Protein AF-A0A1F3XXL6-F1 (afdb_monomer_lite)

Sequence (263 aa):
MFLDNKYTYWYWKIIKAVQKQSRRNKEGFHCHHILPKSLGGTNKLANRILLTPREHYICHLLLTRMTTGIARSKMVYAFFRFSPRTNPQTSRSYARLQEFYSKAVSGTGNVFFGKKHTTYTRNLISRNHGMRGKNCFEVWKETYGIVEAEQRRDKMLQKRSVSMKGAK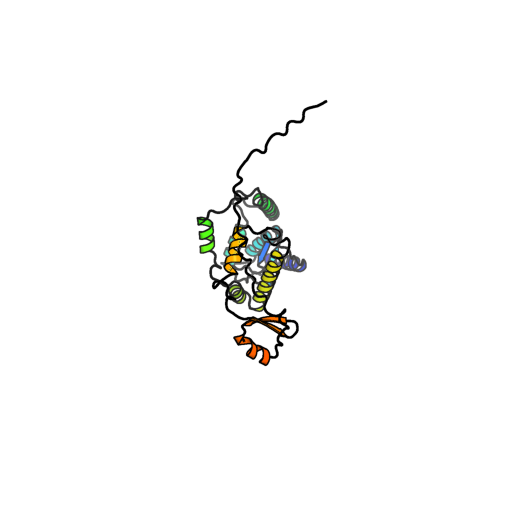NPMFGVPRTETQKLNQAIKMTGARNPRYGKSFYWIHRNGHTKSIEQQLLSKFLQDGWARGRGGSGGRKIRFPANERHRLRLKTDKPGPSRCNEAS

Foldseek 3Di:
DWAPDPLVVVLVVLVVVQVVVPDDDLVQWDWDFSQDVVNVGAPDPVRITTHHQLNRLSNLVSQLVGDDDPSNVVSVVVNCVLQDVDGPPHSVSSNVVVVVVVVCCDAPNNPCHPPDDDPVVVVVCQVPPPCNVHDPLVVCCVRPNNVVSVVVVVVVVVVVVVCCDAPSNPCHPPDDDPVRVVVVVVCCDDPNPPCPPWDWFWKDDPHDIDIDTPVCVVVVVVVVIHTDDPPDDDPPPPDPPPPPPPPPPPPDDDDDDDDDDDD

Radius of gyration: 35.34 Å; chains: 1; bounding box: 64×84×110 Å

Secondary structure (DSSP, 8-state):
---SSHHHHHHHHHHHHHHHTT----TT-EEEESS-GGGT---SGGGEEEE-HHHHHHHHHHHHHS--HHHHHHHHHHHHTT--SS---SHHHHHHHHHHHHHHTSGGGSTTTTPPPPHHHHHHHHHT-TTTT--HHHHHHHHH-HHHHHHHHHHHHHHHHHHTSGGGSTTTT-PPPHHHHHHHHHHHSGGGSTTTT--EEEEEETTEEEEEEGGGHHHHHHTTPEEP--SSS-----PPP------------PPPP------

pLDDT: mean 82.46, std 18.46, range [33.12, 98.25]

Structure (mmCIF, N/CA/C/O backbone):
data_AF-A0A1F3XXL6-F1
#
_entry.id   AF-A0A1F3XXL6-F1
#
loop_
_atom_site.group_PDB
_atom_site.id
_atom_site.type_symbol
_atom_site.label_atom_id
_atom_site.label_alt_id
_atom_site.label_comp_id
_atom_site.label_asym_id
_atom_site.label_entity_id
_atom_site.label_seq_id
_atom_site.pdbx_PDB_ins_code
_atom_site.Cartn_x
_atom_site.Cartn_y
_atom_site.Cartn_z
_atom_site.occupancy
_atom_site.B_iso_or_equiv
_atom_site.auth_seq_id
_atom_site.auth_comp_id
_atom_site.auth_asym_id
_atom_site.auth_atom_id
_atom_site.pdbx_PDB_model_num
ATOM 1 N N . MET A 1 1 ? -11.965 -11.889 21.424 1.00 80.94 1 MET A N 1
ATOM 2 C CA . MET A 1 1 ? -10.934 -10.905 20.996 1.00 80.94 1 MET A CA 1
ATOM 3 C C . MET A 1 1 ? -11.461 -9.476 21.068 1.00 80.94 1 MET A C 1
ATOM 5 O O . MET A 1 1 ? -10.805 -8.639 21.674 1.00 80.94 1 MET A O 1
ATOM 9 N N . PHE A 1 2 ? -12.624 -9.194 20.472 1.00 94.94 2 PHE A N 1
ATOM 10 C CA . PHE A 1 2 ? -13.380 -7.974 20.759 1.00 94.94 2 PHE A CA 1
ATOM 11 C C . PHE A 1 2 ? -14.385 -8.233 21.882 1.00 94.94 2 PHE A C 1
ATOM 13 O O . PHE A 1 2 ? -14.882 -9.352 21.997 1.00 94.94 2 PHE A O 1
ATOM 20 N N . LEU A 1 3 ? -14.630 -7.224 22.712 1.00 95.25 3 LEU A N 1
ATOM 21 C CA . LEU A 1 3 ? -15.654 -7.255 23.755 1.00 95.25 3 LEU A CA 1
ATOM 22 C C . LEU A 1 3 ? -17.046 -7.172 23.127 1.00 95.25 3 LEU A C 1
ATOM 24 O O . LEU A 1 3 ? -17.211 -6.479 22.124 1.00 95.25 3 LEU A O 1
ATOM 28 N N . ASP A 1 4 ? -18.052 -7.796 23.730 1.00 96.62 4 ASP A N 1
ATOM 29 C CA . ASP A 1 4 ? -19.438 -7.560 23.326 1.00 96.62 4 ASP A CA 1
ATOM 30 C C . ASP A 1 4 ? -19.967 -6.291 24.006 1.00 96.62 4 ASP A C 1
ATOM 32 O O . ASP A 1 4 ? -20.260 -6.270 25.199 1.00 96.62 4 ASP A O 1
ATOM 36 N N . ASN A 1 5 ? -19.952 -5.174 23.278 1.00 96.94 5 ASN A N 1
ATOM 37 C CA . ASN A 1 5 ? -20.389 -3.880 23.788 1.00 96.94 5 ASN A CA 1
ATOM 38 C C . ASN A 1 5 ? -20.840 -2.946 22.654 1.00 96.94 5 ASN A C 1
ATOM 40 O O . ASN A 1 5 ? -20.658 -3.221 21.463 1.00 96.94 5 ASN A O 1
ATOM 44 N N . LYS A 1 6 ? -21.377 -1.775 23.027 1.00 97.81 6 LYS A N 1
ATOM 45 C CA . LYS A 1 6 ? -21.865 -0.767 22.068 1.00 97.81 6 LYS A CA 1
ATOM 46 C C . LYS A 1 6 ? -20.828 -0.340 21.020 1.00 97.81 6 LYS A C 1
ATOM 48 O O . LYS A 1 6 ? -21.200 -0.029 19.891 1.00 97.81 6 LYS A O 1
ATOM 53 N N . TYR A 1 7 ? -19.535 -0.343 21.355 1.00 98.00 7 TYR A N 1
ATOM 54 C CA . TYR A 1 7 ? -18.472 0.058 20.431 1.00 98.00 7 TYR A CA 1
ATOM 55 C C . TYR A 1 7 ? -18.241 -0.995 19.346 1.00 98.00 7 TYR A C 1
ATOM 57 O O . TYR A 1 7 ? -18.087 -0.633 18.178 1.00 98.00 7 TYR A O 1
ATOM 65 N N . THR A 1 8 ? -18.294 -2.278 19.709 1.00 97.69 8 THR A N 1
ATOM 66 C CA . THR A 1 8 ? -18.245 -3.399 18.756 1.00 97.69 8 THR A CA 1
ATOM 67 C C . THR A 1 8 ? -19.426 -3.365 17.805 1.00 97.69 8 THR A C 1
ATOM 69 O O . THR A 1 8 ? -19.248 -3.496 16.592 1.00 97.69 8 THR A O 1
ATOM 72 N N . TYR A 1 9 ? -20.623 -3.101 18.328 1.00 97.69 9 TYR A N 1
ATOM 73 C CA . TYR A 1 9 ? -21.814 -2.937 17.500 1.00 97.69 9 TYR A CA 1
ATOM 74 C C . TYR A 1 9 ? -21.662 -1.789 16.486 1.00 97.69 9 TYR A C 1
ATOM 76 O O . TYR A 1 9 ? -21.869 -1.985 15.284 1.00 97.69 9 TYR A O 1
ATOM 84 N N . TRP A 1 10 ? -21.240 -0.601 16.933 1.00 98.25 10 TRP A N 1
ATOM 85 C CA . TRP A 1 10 ? -21.024 0.545 16.041 1.00 98.25 10 TRP A CA 1
ATOM 86 C C . TRP A 1 10 ? -19.935 0.290 15.002 1.00 98.25 10 TRP A C 1
ATOM 88 O O . TRP A 1 10 ? -20.109 0.658 13.839 1.00 98.25 10 TRP A O 1
ATOM 98 N N . TYR A 1 11 ? -18.847 -0.374 15.396 1.00 98.06 11 TYR A N 1
ATOM 99 C CA . TYR A 1 11 ? -17.777 -0.762 14.484 1.00 98.06 11 TYR A CA 1
ATOM 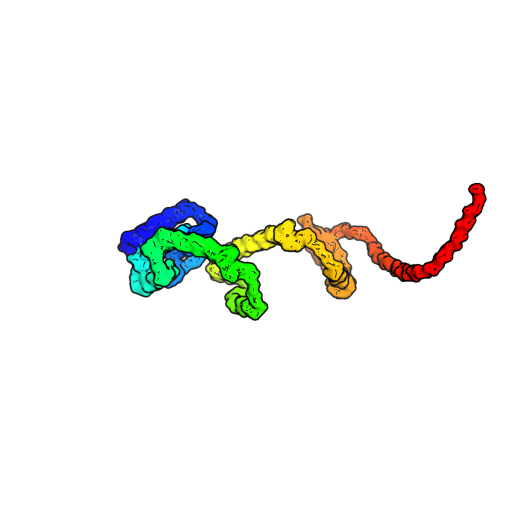100 C C . TYR A 1 11 ? -18.332 -1.616 13.345 1.00 98.06 11 TYR A C 1
ATOM 102 O O . TYR A 1 11 ? -18.229 -1.237 12.178 1.00 98.06 11 TYR A O 1
ATOM 110 N N . TRP A 1 12 ? -19.013 -2.716 13.668 1.00 97.88 12 TRP A N 1
ATOM 111 C CA . TRP A 1 12 ? -19.582 -3.603 12.654 1.00 97.88 12 TRP A CA 1
ATOM 112 C C . TRP A 1 12 ? -20.656 -2.935 11.801 1.00 97.88 12 TRP A C 1
ATOM 114 O O . TRP A 1 12 ? -20.745 -3.234 10.609 1.00 97.88 12 TRP A O 1
ATOM 124 N N . LYS A 1 13 ? -21.432 -2.000 12.362 1.00 97.69 13 LYS A N 1
ATOM 125 C CA . LYS A 1 13 ? -22.395 -1.203 11.592 1.00 97.69 13 LYS A CA 1
ATOM 126 C C . LYS A 1 13 ? -21.699 -0.395 10.491 1.00 97.69 13 LYS A C 1
ATOM 128 O O . LYS A 1 13 ? -22.173 -0.399 9.355 1.00 97.69 13 LYS A O 1
ATOM 133 N N . ILE A 1 14 ? -20.555 0.227 10.793 1.00 96.75 14 ILE A N 1
ATOM 134 C CA . ILE A 1 14 ? -19.739 0.949 9.803 1.00 96.75 14 ILE A CA 1
ATOM 135 C C . ILE A 1 14 ? -19.188 -0.025 8.754 1.00 96.75 14 ILE A C 1
ATOM 137 O O . ILE A 1 14 ? -19.377 0.206 7.561 1.00 96.75 14 ILE A O 1
ATOM 141 N N . ILE A 1 15 ? -18.565 -1.133 9.178 1.00 96.50 15 ILE A N 1
ATOM 142 C CA . ILE A 1 15 ? -17.980 -2.128 8.259 1.00 96.50 15 ILE A CA 1
ATOM 143 C C . ILE A 1 15 ? -19.032 -2.646 7.268 1.00 96.50 15 ILE A C 1
ATOM 145 O O . ILE A 1 15 ? -18.805 -2.607 6.057 1.00 96.50 15 ILE A O 1
ATOM 149 N N . LYS A 1 16 ? -20.205 -3.061 7.764 1.00 95.94 16 LYS A N 1
ATOM 150 C CA . LYS A 1 16 ? -21.306 -3.571 6.931 1.00 95.94 16 LYS A CA 1
ATOM 151 C C . LYS A 1 16 ? -21.827 -2.509 5.962 1.00 95.94 16 LYS A C 1
ATOM 153 O O . LYS A 1 16 ? -22.089 -2.822 4.804 1.00 95.94 16 LYS A O 1
ATOM 158 N N . ALA A 1 17 ? -21.964 -1.258 6.405 1.00 94.88 17 ALA A N 1
ATOM 159 C CA . ALA A 1 17 ? -22.402 -0.166 5.537 1.00 94.88 17 ALA A CA 1
ATOM 160 C C . ALA A 1 17 ? -21.407 0.089 4.393 1.00 94.88 17 ALA A C 1
ATOM 162 O O . ALA A 1 17 ? -21.817 0.214 3.240 1.00 94.88 17 ALA A O 1
ATOM 163 N N . VAL A 1 18 ? -20.101 0.102 4.684 1.00 93.50 18 VAL A N 1
ATOM 164 C CA . VAL A 1 18 ? -19.064 0.302 3.661 1.00 93.50 18 VAL A CA 1
ATOM 165 C C . VAL A 1 18 ? -18.983 -0.874 2.689 1.00 93.50 18 VAL A C 1
ATOM 167 O O . VAL A 1 18 ? -18.835 -0.653 1.487 1.00 93.50 18 VAL A O 1
ATOM 170 N N . GLN A 1 19 ? -19.122 -2.111 3.170 1.00 91.31 19 GLN A N 1
ATOM 171 C CA . GLN A 1 19 ? -19.127 -3.298 2.308 1.00 91.31 19 GLN A CA 1
ATOM 172 C C . GLN A 1 19 ? -20.245 -3.242 1.257 1.00 91.31 19 GLN A C 1
ATOM 174 O O . GLN A 1 19 ? -20.005 -3.590 0.103 1.00 91.31 19 GLN A O 1
ATOM 179 N N . LYS A 1 20 ? -21.427 -2.720 1.612 1.00 91.56 20 LYS A N 1
ATOM 180 C CA . LYS A 1 20 ? -22.541 -2.536 0.664 1.00 91.56 20 LYS A CA 1
ATOM 181 C C . LYS A 1 20 ? -22.245 -1.502 -0.429 1.00 91.56 20 LYS A C 1
ATOM 183 O O . LYS A 1 20 ? -22.717 -1.651 -1.548 1.00 91.56 20 LYS A O 1
ATOM 188 N N . GLN A 1 21 ? -21.437 -0.482 -0.138 1.00 87.19 21 GLN A N 1
ATOM 189 C CA . GLN A 1 21 ? -21.129 0.600 -1.084 1.00 87.19 21 GLN A CA 1
ATOM 190 C C . GLN A 1 21 ? -20.139 0.201 -2.193 1.00 87.19 21 GLN A C 1
ATOM 192 O O . GLN A 1 21 ? -19.893 1.001 -3.089 1.00 87.19 21 GLN A O 1
ATOM 197 N N . SER A 1 22 ? -19.552 -1.004 -2.151 1.00 80.50 22 SER A N 1
ATOM 198 C CA . SER A 1 22 ? -18.683 -1.544 -3.213 1.00 80.50 22 SER A CA 1
ATOM 199 C C . SER A 1 22 ? -17.603 -0.569 -3.719 1.00 80.50 22 SER A C 1
ATOM 201 O O . SER A 1 22 ? -17.346 -0.477 -4.919 1.00 80.50 22 SER A O 1
ATOM 203 N N . ARG A 1 23 ? -16.948 0.174 -2.815 1.00 85.25 23 ARG A N 1
ATOM 204 C CA . ARG A 1 23 ? -15.894 1.145 -3.163 1.00 85.25 23 ARG A CA 1
ATOM 205 C C . ARG A 1 23 ? -14.705 0.427 -3.821 1.00 85.25 23 ARG A C 1
ATOM 207 O O . ARG A 1 23 ? -14.124 -0.475 -3.220 1.00 85.25 23 ARG A O 1
ATOM 214 N N . ARG A 1 24 ? -14.336 0.821 -5.050 1.00 75.94 24 ARG A N 1
ATOM 215 C CA . ARG A 1 24 ? -13.257 0.181 -5.844 1.00 75.94 24 ARG A CA 1
ATOM 216 C C . ARG A 1 24 ? -12.004 1.045 -6.020 1.00 75.94 24 ARG A C 1
ATOM 218 O O . ARG A 1 24 ? -10.906 0.493 -6.095 1.00 75.94 24 ARG A O 1
ATOM 225 N N . ASN A 1 25 ? -12.146 2.372 -6.090 1.00 78.19 25 ASN A N 1
ATOM 226 C CA . ASN A 1 25 ? -11.005 3.285 -6.210 1.00 78.19 25 ASN A CA 1
ATOM 227 C C . ASN A 1 25 ? -10.427 3.598 -4.819 1.00 78.19 25 ASN A C 1
ATOM 229 O O . ASN A 1 25 ? -11.170 3.791 -3.862 1.00 78.19 25 ASN A O 1
ATOM 233 N N . LYS A 1 26 ? -9.096 3.626 -4.711 1.00 80.94 26 LYS A N 1
ATOM 234 C CA . LYS A 1 26 ? -8.377 3.990 -3.480 1.00 80.94 26 LYS A CA 1
ATOM 235 C C . LYS A 1 26 ? -8.205 5.495 -3.312 1.00 80.94 26 LYS A C 1
ATOM 237 O O . LYS A 1 26 ? -7.811 5.933 -2.239 1.00 80.94 26 LYS A O 1
ATOM 242 N N . GLU A 1 27 ? -8.437 6.269 -4.359 1.00 83.69 27 GLU A N 1
ATOM 243 C CA . GLU A 1 27 ? -8.282 7.717 -4.325 1.00 83.69 27 GLU A CA 1
ATOM 244 C C . GLU A 1 27 ? -9.217 8.340 -3.281 1.00 83.69 27 GLU A C 1
ATOM 246 O O . GLU A 1 27 ? -10.421 8.101 -3.296 1.00 83.69 27 GLU A O 1
ATOM 251 N N . GLY A 1 28 ? -8.645 9.060 -2.312 1.00 84.19 28 GLY A N 1
ATOM 252 C CA . GLY A 1 28 ? -9.386 9.619 -1.175 1.00 84.19 28 GLY A CA 1
ATOM 253 C C . GLY A 1 28 ? -9.808 8.612 -0.091 1.00 84.19 28 GLY A C 1
ATOM 254 O O . GLY A 1 28 ? -10.420 9.018 0.896 1.00 84.19 28 GLY A O 1
ATOM 255 N N . PHE A 1 29 ? -9.465 7.323 -0.217 1.00 91.94 29 PHE A N 1
ATOM 256 C CA . PHE A 1 29 ? -9.808 6.275 0.752 1.00 91.94 29 PHE A CA 1
ATOM 257 C C . PHE A 1 29 ? -8.573 5.623 1.385 1.00 91.94 29 PHE A C 1
ATOM 259 O O . PHE A 1 29 ? -7.520 5.451 0.774 1.00 91.94 29 PHE A O 1
ATOM 266 N N . HIS A 1 30 ? -8.725 5.185 2.630 1.00 91.00 30 HIS A N 1
ATOM 267 C CA . HIS A 1 30 ? -7.712 4.481 3.401 1.00 91.00 30 HIS A CA 1
ATOM 268 C C . HIS A 1 30 ? -8.053 2.990 3.452 1.00 91.00 30 HIS A C 1
ATOM 270 O O . HIS A 1 30 ? -9.189 2.592 3.711 1.00 91.00 30 HIS A O 1
ATOM 276 N N . CYS A 1 31 ? -7.050 2.147 3.205 1.00 93.50 31 CYS A N 1
ATOM 277 C CA . CYS A 1 31 ? -7.193 0.707 3.383 1.00 93.50 31 CYS A CA 1
ATOM 278 C C . CYS A 1 31 ? -7.192 0.371 4.877 1.00 93.50 31 CYS A C 1
ATOM 280 O O . CYS A 1 31 ? -6.145 0.460 5.516 1.00 93.50 31 CYS A O 1
ATOM 282 N N . HIS A 1 32 ? -8.330 -0.078 5.394 1.00 94.81 32 HIS A N 1
ATOM 283 C CA . HIS A 1 32 ? -8.490 -0.533 6.773 1.00 94.81 32 HIS A CA 1
ATOM 284 C C . HIS A 1 32 ? -8.559 -2.057 6.828 1.00 94.81 32 HIS A C 1
ATOM 286 O O . HIS A 1 32 ? -9.171 -2.679 5.957 1.00 94.81 32 HIS A O 1
ATOM 292 N N . HIS A 1 33 ? -7.948 -2.658 7.847 1.00 95.88 33 HIS A N 1
ATOM 293 C CA . HIS A 1 33 ? -8.090 -4.091 8.102 1.00 95.88 33 HIS A CA 1
ATOM 294 C C . HIS A 1 33 ? -9.234 -4.326 9.091 1.00 95.88 33 HIS A C 1
ATOM 296 O O . HIS A 1 33 ? -9.196 -3.768 10.186 1.00 95.88 33 HIS A O 1
ATOM 302 N N . ILE A 1 34 ? -10.218 -5.163 8.738 1.00 96.44 34 ILE A N 1
ATOM 303 C CA . ILE A 1 34 ? -11.365 -5.468 9.615 1.00 96.44 34 ILE A CA 1
ATOM 304 C C . ILE A 1 34 ? -10.864 -6.082 10.929 1.00 96.44 34 ILE A C 1
ATOM 306 O O . ILE A 1 34 ? -11.231 -5.627 12.012 1.00 96.44 34 ILE A O 1
ATOM 310 N N . LEU A 1 35 ? -9.980 -7.073 10.824 1.00 96.19 35 LEU A N 1
ATOM 311 C CA . LEU A 1 35 ? -9.142 -7.569 11.904 1.00 96.19 35 LEU A CA 1
ATOM 312 C C . LEU A 1 35 ? -7.728 -6.991 11.723 1.00 96.19 35 LEU A C 1
ATOM 314 O O . LEU A 1 35 ? -7.070 -7.330 10.734 1.00 96.19 35 LEU A O 1
ATOM 318 N N . PRO A 1 36 ? -7.231 -6.126 12.626 1.00 95.94 36 PRO A N 1
ATOM 319 C CA . PRO A 1 36 ? -5.900 -5.541 12.497 1.00 95.94 36 PRO A CA 1
ATOM 320 C C . PRO A 1 36 ? -4.788 -6.594 12.453 1.00 95.94 36 PRO A C 1
ATOM 322 O O . PRO A 1 36 ? -4.784 -7.544 13.235 1.00 95.94 36 PRO A O 1
ATOM 325 N N . LYS A 1 37 ? -3.782 -6.388 11.593 1.00 94.88 37 LYS A N 1
ATOM 326 C CA . LYS A 1 37 ? -2.633 -7.306 11.463 1.00 94.88 37 LYS A CA 1
ATOM 327 C C . LYS A 1 37 ? -1.884 -7.515 12.785 1.00 94.88 37 LYS A C 1
ATOM 329 O O . LYS A 1 37 ? -1.452 -8.620 13.084 1.00 94.88 37 LYS A O 1
ATOM 334 N N . SER A 1 38 ? -1.772 -6.473 13.612 1.00 94.00 38 SER A N 1
ATOM 335 C CA . SER A 1 38 ? -1.129 -6.549 14.935 1.00 94.00 38 SER A CA 1
ATOM 336 C C . SER A 1 38 ? -1.867 -7.448 15.939 1.00 94.00 38 SER A C 1
ATOM 338 O O . SER A 1 38 ? -1.283 -7.822 16.962 1.00 94.00 38 SER A O 1
ATOM 340 N N . LEU A 1 39 ? -3.122 -7.798 15.636 1.00 95.31 39 LEU A N 1
ATOM 341 C CA . LEU A 1 39 ? -3.975 -8.725 16.378 1.00 95.31 39 LEU A CA 1
ATOM 342 C C . LEU A 1 39 ? -4.178 -10.060 15.631 1.00 95.31 39 LEU A C 1
ATOM 344 O O . LEU A 1 39 ? -5.119 -10.782 15.931 1.00 95.31 39 LEU A O 1
ATOM 348 N N . GLY A 1 40 ? -3.330 -10.385 14.646 1.00 93.62 40 GLY A N 1
ATOM 349 C CA . GLY A 1 40 ? -3.405 -11.645 13.890 1.00 93.62 40 GLY A CA 1
ATOM 350 C C . GLY A 1 40 ? -4.222 -11.580 12.595 1.00 93.62 40 GLY A C 1
ATOM 351 O O . GLY A 1 40 ? -4.442 -12.600 11.948 1.00 93.62 40 GLY A O 1
ATOM 352 N N . GLY A 1 41 ? -4.665 -10.393 12.176 1.00 93.31 41 GLY A N 1
ATOM 353 C CA . GLY A 1 41 ? -5.374 -10.219 10.911 1.00 93.31 41 GLY A CA 1
ATOM 354 C C . GLY A 1 41 ? -4.530 -10.505 9.669 1.00 93.31 41 GLY A C 1
ATOM 355 O O . GLY A 1 41 ? -3.338 -10.198 9.616 1.00 93.31 41 GLY A O 1
ATOM 356 N N . THR A 1 42 ? -5.169 -11.036 8.625 1.00 92.12 42 THR A N 1
ATOM 357 C CA . THR A 1 42 ? -4.508 -11.343 7.347 1.00 92.12 42 THR A CA 1
ATOM 358 C C . THR A 1 42 ? -4.486 -10.137 6.399 1.00 92.12 42 THR A C 1
ATOM 360 O O . THR A 1 42 ? -5.331 -9.247 6.478 1.00 92.12 42 THR A O 1
ATOM 363 N N . ASN A 1 43 ? -3.553 -10.121 5.442 1.00 89.06 43 ASN A N 1
ATOM 364 C CA . ASN A 1 43 ? -3.495 -9.108 4.373 1.00 89.06 43 ASN A CA 1
ATOM 365 C C . ASN A 1 43 ? -4.415 -9.427 3.171 1.00 89.06 43 ASN A C 1
ATOM 367 O O . ASN A 1 43 ? -4.326 -8.763 2.131 1.00 89.06 43 ASN A O 1
ATOM 371 N N . LYS A 1 44 ? -5.272 -10.451 3.290 1.00 88.00 44 LYS A N 1
ATOM 372 C CA . LYS A 1 44 ? -6.183 -10.897 2.227 1.00 88.00 44 LYS A CA 1
ATOM 373 C C . LYS A 1 44 ? -7.245 -9.835 1.934 1.00 88.00 44 LYS A C 1
ATOM 375 O O . LYS A 1 44 ? -7.622 -9.065 2.817 1.00 88.00 44 LYS A O 1
ATOM 380 N N . LEU A 1 45 ? -7.761 -9.822 0.702 1.00 87.06 45 LEU A N 1
ATOM 381 C CA . LEU A 1 45 ? -8.791 -8.865 0.273 1.00 87.06 45 LEU A CA 1
ATOM 382 C C . LEU A 1 45 ? -10.055 -8.931 1.145 1.00 87.06 45 LEU A C 1
ATOM 384 O O . LEU A 1 45 ? -10.600 -7.889 1.479 1.00 87.06 45 LEU A O 1
ATOM 388 N N . ALA A 1 46 ? -10.453 -10.124 1.599 1.00 90.06 46 ALA A N 1
ATOM 389 C CA . ALA A 1 46 ? -11.607 -10.309 2.484 1.00 90.06 46 ALA A CA 1
ATOM 390 C C . ALA A 1 46 ? -11.477 -9.588 3.841 1.00 90.06 46 ALA A C 1
ATOM 392 O O . ALA A 1 46 ? -12.479 -9.201 4.432 1.00 90.06 46 ALA A O 1
ATOM 393 N N . ASN A 1 47 ? -10.248 -9.371 4.328 1.00 94.69 47 ASN A N 1
ATOM 394 C CA . ASN A 1 47 ? -9.985 -8.662 5.582 1.00 94.69 47 ASN A CA 1
ATOM 395 C C . ASN A 1 47 ? -9.706 -7.162 5.366 1.00 94.69 47 ASN A C 1
ATOM 397 O O . ASN A 1 47 ? -9.315 -6.471 6.304 1.00 94.69 47 ASN A O 1
ATOM 401 N N . ARG A 1 48 ? -9.852 -6.641 4.142 1.00 93.06 48 ARG A N 1
ATOM 402 C CA . ARG A 1 48 ? -9.508 -5.258 3.797 1.00 93.06 48 ARG A CA 1
ATOM 403 C C . ARG A 1 48 ? -10.700 -4.519 3.218 1.00 93.06 48 ARG A C 1
ATOM 405 O O . ARG A 1 48 ? -11.356 -4.999 2.303 1.00 93.06 48 ARG A O 1
ATOM 412 N N . ILE A 1 49 ? -10.917 -3.303 3.701 1.00 95.00 49 ILE A N 1
ATOM 413 C CA . ILE A 1 49 ? -11.972 -2.413 3.213 1.00 95.00 49 ILE A CA 1
ATOM 414 C C . ILE A 1 49 ? -11.426 -1.006 2.965 1.00 95.00 49 ILE A C 1
ATOM 416 O O . ILE A 1 49 ? -10.362 -0.641 3.467 1.00 95.00 49 ILE A O 1
ATOM 420 N N . LEU A 1 50 ? -12.154 -0.217 2.177 1.00 95.75 50 LEU A N 1
ATOM 421 C CA . LEU A 1 50 ? -11.809 1.168 1.867 1.00 95.75 50 LEU A CA 1
ATOM 422 C C . LEU A 1 50 ? -12.692 2.123 2.671 1.00 95.75 50 LEU A C 1
ATOM 424 O O . LEU A 1 50 ? -13.878 2.285 2.384 1.00 95.75 50 LEU A O 1
ATOM 428 N N . LEU A 1 51 ? -12.096 2.754 3.679 1.00 95.31 51 LEU A N 1
ATOM 429 C CA . LEU A 1 51 ? -12.747 3.731 4.549 1.00 95.31 51 LEU A CA 1
ATOM 430 C C . LEU A 1 51 ? -12.371 5.153 4.139 1.00 95.31 51 LEU A C 1
ATOM 432 O O . LEU A 1 51 ? -11.257 5.398 3.681 1.00 95.31 51 LEU A O 1
ATOM 436 N N . THR A 1 52 ? -13.269 6.112 4.333 1.00 93.88 52 THR A N 1
ATOM 437 C CA . THR A 1 52 ? -12.894 7.533 4.281 1.00 93.88 52 THR A CA 1
ATOM 438 C C . THR A 1 52 ? -11.924 7.851 5.428 1.00 93.88 52 THR A C 1
ATOM 440 O O . THR A 1 52 ? -11.915 7.130 6.434 1.00 93.88 52 THR A O 1
ATOM 443 N N . PRO A 1 53 ? -11.134 8.939 5.358 1.00 92.19 53 PRO A N 1
ATOM 444 C CA . PRO A 1 53 ? -10.243 9.327 6.456 1.00 92.19 53 PRO A CA 1
ATOM 445 C C . PRO A 1 53 ? -10.978 9.442 7.800 1.00 92.19 53 PRO A C 1
ATOM 447 O O . PRO A 1 53 ? -10.478 9.009 8.838 1.00 92.19 53 PRO A O 1
ATOM 450 N N . ARG A 1 54 ? -12.218 9.951 7.768 1.00 92.56 54 ARG A N 1
ATOM 451 C CA . ARG A 1 54 ? -13.085 10.081 8.943 1.00 92.56 54 ARG A CA 1
ATOM 452 C C . ARG A 1 54 ? -13.520 8.725 9.500 1.00 92.56 54 ARG A C 1
ATOM 454 O O . ARG A 1 54 ? -13.413 8.496 10.702 1.00 92.56 54 ARG A O 1
ATOM 461 N N . GLU A 1 55 ? -14.020 7.835 8.644 1.00 95.69 55 GLU A N 1
ATOM 462 C CA . GLU A 1 55 ? -14.431 6.484 9.049 1.00 95.69 55 GLU A CA 1
ATOM 463 C C . GLU A 1 55 ? -13.246 5.690 9.610 1.00 95.69 55 GLU A C 1
ATOM 465 O O . GLU A 1 55 ? -13.391 5.014 10.624 1.00 95.69 55 GLU A O 1
ATOM 470 N N . HIS A 1 56 ? -12.069 5.808 8.988 1.00 95.31 56 HIS A N 1
ATOM 471 C CA . HIS A 1 56 ? -10.844 5.134 9.414 1.00 95.31 56 HIS A CA 1
ATOM 472 C C . HIS A 1 56 ? -10.408 5.581 10.815 1.00 95.31 56 HIS A C 1
ATOM 474 O O . HIS A 1 56 ? -10.150 4.738 11.675 1.00 95.31 56 HIS A O 1
ATOM 480 N N . TYR A 1 57 ? -10.429 6.893 11.077 1.00 94.50 57 TYR A N 1
ATOM 481 C CA . TYR A 1 57 ? -10.183 7.457 12.405 1.00 94.50 57 TYR A CA 1
ATOM 482 C C . TYR A 1 57 ? -11.164 6.905 13.451 1.00 94.50 57 TYR A C 1
ATOM 484 O O . TYR A 1 57 ? -10.750 6.438 14.512 1.00 94.50 57 TYR A O 1
ATOM 492 N N . ILE A 1 58 ? -12.468 6.915 13.144 1.00 95.56 58 ILE A N 1
ATOM 493 C CA . ILE A 1 58 ? -13.509 6.420 14.060 1.00 95.56 58 ILE A CA 1
ATOM 494 C C . ILE A 1 58 ? -13.326 4.923 14.326 1.00 95.56 58 ILE A C 1
ATOM 496 O O . ILE A 1 58 ? -13.401 4.498 15.474 1.00 95.56 58 ILE A O 1
ATOM 500 N N . CYS A 1 59 ? -13.036 4.121 13.301 1.00 97.31 59 CYS A N 1
ATOM 501 C CA . CYS A 1 59 ? -12.795 2.687 13.453 1.00 97.31 59 CYS A CA 1
ATOM 502 C C . CYS A 1 59 ? -11.609 2.405 14.384 1.00 97.31 59 CYS A C 1
ATOM 504 O O . CYS A 1 59 ? -11.726 1.571 15.282 1.00 97.31 59 CYS A O 1
ATOM 506 N N . HIS A 1 60 ? -10.497 3.130 14.226 1.00 95.44 60 HIS A N 1
ATOM 507 C CA . HIS A 1 60 ? -9.353 3.011 15.130 1.00 95.44 60 HIS A CA 1
ATOM 508 C C . HIS A 1 60 ? -9.664 3.479 16.557 1.00 95.44 60 HIS A C 1
ATOM 510 O O . HIS A 1 60 ? -9.219 2.831 17.503 1.00 95.44 60 HIS A O 1
ATOM 516 N N . LEU A 1 61 ? -10.479 4.524 16.734 1.00 94.88 61 LEU A N 1
ATOM 517 C CA . LEU A 1 61 ? -10.957 4.939 18.055 1.00 94.88 61 LEU A CA 1
ATOM 518 C C . LEU A 1 61 ? -11.812 3.844 18.715 1.00 94.88 61 LEU A C 1
ATOM 520 O O . LEU A 1 61 ? -11.570 3.491 19.870 1.00 94.88 61 LEU A O 1
ATOM 524 N N . LEU A 1 62 ? -12.777 3.272 17.987 1.00 97.44 62 LEU A N 1
ATOM 525 C CA . LEU A 1 62 ? -13.647 2.201 18.487 1.00 97.44 62 LEU A CA 1
ATOM 526 C C . LEU A 1 62 ? -12.844 0.956 18.875 1.00 97.44 62 LEU A C 1
ATOM 528 O O . LEU A 1 62 ? -13.080 0.400 19.946 1.00 97.44 62 LEU A O 1
ATOM 532 N N . LEU A 1 63 ? -11.837 0.582 18.075 1.00 97.25 63 LEU A N 1
ATOM 533 C CA . LEU A 1 63 ? -10.920 -0.526 18.369 1.00 97.25 63 LEU A CA 1
ATOM 534 C C . LEU A 1 63 ? -10.274 -0.399 19.755 1.00 97.25 63 LEU A C 1
ATOM 536 O O . LEU A 1 63 ? -10.172 -1.400 20.465 1.00 97.25 63 LEU A O 1
ATOM 540 N N . THR A 1 64 ? -9.907 0.814 20.189 1.00 96.06 64 THR A N 1
ATOM 541 C CA . THR A 1 64 ? -9.362 1.031 21.544 1.00 96.06 64 THR A CA 1
ATOM 542 C C . THR A 1 64 ? -10.374 0.718 22.646 1.00 96.06 64 THR A C 1
ATOM 544 O O . THR A 1 64 ? -9.986 0.270 23.720 1.00 96.06 64 THR A O 1
ATOM 547 N N . ARG A 1 65 ? -11.672 0.933 22.397 1.00 96.81 65 ARG A N 1
ATOM 548 C CA . ARG A 1 65 ? -12.761 0.783 23.378 1.00 96.81 65 ARG A CA 1
ATOM 549 C C . ARG A 1 65 ? -13.398 -0.608 23.387 1.00 96.81 65 ARG A C 1
ATOM 551 O O . ARG A 1 65 ? -14.122 -0.927 24.324 1.00 96.81 65 ARG A O 1
ATOM 558 N N . MET A 1 66 ? -13.114 -1.432 22.381 1.00 97.31 66 MET A N 1
ATOM 559 C CA . MET A 1 66 ? -13.625 -2.803 22.273 1.00 97.31 66 MET A CA 1
ATOM 560 C C . MET A 1 66 ? -12.555 -3.892 22.404 1.00 97.31 66 MET A C 1
ATOM 562 O O . MET A 1 66 ? -12.836 -5.059 22.152 1.00 97.31 66 MET A O 1
ATOM 566 N N . THR A 1 67 ? -11.330 -3.536 22.790 1.00 97.50 67 THR A N 1
ATOM 567 C CA . THR A 1 67 ? -10.240 -4.483 23.080 1.00 97.50 67 THR A CA 1
ATOM 568 C C . THR A 1 67 ? -9.727 -4.300 24.509 1.00 97.50 67 THR A C 1
ATOM 570 O O . THR A 1 67 ? -9.893 -3.233 25.106 1.00 97.50 67 THR A O 1
ATOM 573 N N . THR A 1 68 ? -9.086 -5.337 25.056 1.00 96.94 68 THR A N 1
ATOM 574 C CA . THR A 1 68 ? -8.505 -5.363 26.413 1.00 96.94 68 THR A CA 1
ATOM 575 C C . THR A 1 68 ? -7.050 -5.846 26.400 1.00 96.94 68 THR A C 1
ATOM 577 O O . THR A 1 68 ? -6.551 -6.323 25.377 1.00 96.94 68 THR A O 1
ATOM 580 N N . GLY A 1 69 ? -6.342 -5.665 27.522 1.00 96.44 69 GLY A N 1
ATOM 581 C CA . GLY A 1 69 ? -4.964 -6.132 27.715 1.00 96.44 69 GLY A CA 1
ATOM 582 C C . GLY A 1 69 ? -3.989 -5.666 26.626 1.00 96.44 69 GLY A C 1
ATOM 583 O O . GLY A 1 69 ? -4.051 -4.532 26.150 1.00 96.44 69 GLY A O 1
ATOM 584 N N . ILE A 1 70 ? -3.113 -6.573 26.183 1.00 96.25 70 ILE A N 1
ATOM 585 C CA . ILE A 1 70 ? -2.098 -6.305 25.147 1.00 96.25 70 ILE A CA 1
ATOM 586 C C . ILE A 1 70 ? -2.740 -5.853 23.827 1.00 96.25 70 ILE A C 1
ATOM 588 O O . ILE A 1 70 ? -2.205 -4.981 23.135 1.00 96.25 70 ILE A O 1
ATOM 592 N N . ALA A 1 71 ? -3.900 -6.416 23.469 1.00 96.81 71 ALA A N 1
ATOM 593 C CA . ALA A 1 71 ? -4.611 -6.027 22.256 1.00 96.81 71 ALA A CA 1
ATOM 594 C C . ALA A 1 71 ? -5.037 -4.554 22.311 1.00 96.81 71 ALA A C 1
ATOM 596 O O . ALA A 1 71 ? -4.837 -3.824 21.338 1.00 96.81 71 ALA A O 1
ATOM 597 N N . ARG A 1 72 ? -5.525 -4.095 23.470 1.00 96.56 72 ARG A N 1
ATOM 598 C CA . ARG A 1 72 ? -5.852 -2.683 23.695 1.00 96.56 72 ARG A CA 1
ATOM 599 C C . ARG A 1 72 ? -4.636 -1.790 23.542 1.00 96.56 72 ARG A C 1
ATOM 601 O O . ARG A 1 72 ? -4.718 -0.811 22.806 1.00 96.56 72 ARG A O 1
ATOM 608 N N . SER A 1 73 ? -3.511 -2.134 24.165 1.00 96.31 73 SER A N 1
ATOM 609 C CA . SER A 1 73 ? -2.279 -1.339 24.066 1.00 96.31 73 SER A CA 1
ATOM 610 C C . SER A 1 73 ? -1.832 -1.166 22.611 1.00 96.31 73 SER A C 1
ATOM 612 O O . SER A 1 73 ? -1.527 -0.055 22.177 1.00 96.31 73 SER A O 1
ATOM 614 N N . LYS A 1 74 ? -1.905 -2.237 21.809 1.00 96.88 74 LYS A N 1
ATOM 615 C CA . LYS A 1 74 ? -1.626 -2.186 20.365 1.00 96.88 74 LYS A CA 1
ATOM 616 C C . LYS A 1 74 ? -2.598 -1.274 19.608 1.00 96.88 74 LYS A C 1
ATOM 618 O O . LYS A 1 74 ? -2.175 -0.564 18.696 1.00 96.88 74 LYS A O 1
ATOM 623 N N . MET A 1 75 ? -3.888 -1.285 19.954 1.00 96.19 75 MET A N 1
ATOM 624 C CA . MET A 1 75 ? -4.895 -0.426 19.314 1.00 96.19 75 MET A CA 1
ATOM 625 C C . MET A 1 75 ? -4.758 1.039 19.719 1.00 96.19 75 MET A C 1
ATOM 627 O O . MET A 1 75 ? -4.885 1.909 18.861 1.00 96.19 75 MET A O 1
ATOM 631 N N . VAL A 1 76 ? -4.446 1.317 20.986 1.00 94.12 76 VAL A N 1
ATOM 632 C CA . VAL A 1 76 ? -4.157 2.672 21.474 1.00 94.12 76 VAL A CA 1
ATOM 633 C C . VAL A 1 76 ? -2.935 3.233 20.761 1.00 94.12 76 VAL A C 1
ATOM 635 O O . VAL A 1 76 ? -3.003 4.343 20.243 1.00 94.12 76 VAL A O 1
ATOM 638 N N . TYR A 1 77 ? -1.860 2.450 20.636 1.00 93.62 77 TYR A N 1
ATOM 639 C CA . TYR A 1 77 ? -0.683 2.862 19.873 1.00 93.62 77 TYR A CA 1
ATOM 640 C C . TYR A 1 77 ? -1.021 3.133 18.400 1.00 93.62 77 TYR A C 1
ATOM 642 O O . TYR A 1 77 ? -0.621 4.156 17.850 1.00 93.62 77 TYR A O 1
ATOM 650 N N . ALA A 1 78 ? -1.805 2.259 17.761 1.00 92.88 78 ALA A N 1
ATOM 651 C CA . ALA A 1 78 ? -2.246 2.472 16.384 1.00 92.88 78 ALA A CA 1
ATOM 652 C C . ALA A 1 78 ? -3.090 3.750 16.234 1.00 92.88 78 ALA A C 1
ATOM 654 O O . ALA A 1 78 ? -2.896 4.492 15.275 1.00 92.88 78 ALA A O 1
ATOM 655 N N . PHE A 1 79 ? -3.984 4.033 17.184 1.00 92.12 79 PHE A N 1
ATOM 656 C CA . PHE A 1 79 ? -4.787 5.255 17.195 1.00 92.12 79 PHE A CA 1
ATOM 657 C C . PHE A 1 79 ? -3.938 6.507 17.459 1.00 92.12 79 PHE A C 1
ATOM 659 O O . PHE A 1 79 ? -4.129 7.523 16.800 1.00 92.12 79 PHE A O 1
ATOM 666 N N . PHE A 1 80 ? -2.933 6.423 18.333 1.00 87.94 80 PHE A N 1
ATOM 667 C CA . PHE A 1 80 ? -2.001 7.520 18.610 1.00 87.94 80 PHE A CA 1
ATOM 668 C C . PHE A 1 80 ? -1.266 8.005 17.348 1.00 87.94 80 PHE A C 1
ATOM 670 O O . PHE A 1 80 ? -0.987 9.191 17.208 1.00 87.94 80 PHE A O 1
ATOM 677 N N . ARG A 1 81 ? -1.030 7.123 16.367 1.00 87.00 81 ARG A N 1
ATOM 678 C CA . ARG A 1 81 ? -0.421 7.483 15.071 1.00 87.00 81 ARG A CA 1
ATOM 679 C C . ARG A 1 81 ? -1.295 8.381 14.187 1.00 87.00 81 ARG A C 1
ATOM 681 O O . ARG A 1 81 ? -0.777 8.922 13.214 1.00 87.00 81 ARG A O 1
ATOM 688 N N . PHE A 1 82 ? -2.580 8.547 14.504 1.00 81.31 82 PHE A N 1
ATOM 689 C CA . PHE A 1 82 ? -3.453 9.527 13.848 1.00 81.31 82 PHE A CA 1
ATOM 690 C C . PHE A 1 82 ? -3.259 10.948 14.398 1.00 81.31 82 PHE A C 1
ATOM 692 O O . PHE A 1 82 ? -3.766 11.897 13.798 1.00 81.31 82 PHE A O 1
ATOM 699 N N . SER A 1 83 ? -2.531 11.106 15.510 1.00 70.12 83 SER A N 1
ATOM 700 C CA . SER A 1 83 ? -2.300 12.395 16.155 1.00 70.12 83 SER A CA 1
ATOM 701 C C . SER A 1 83 ? -0.948 13.004 15.754 1.00 70.12 83 SER A C 1
ATOM 703 O O . SER A 1 83 ? 0.096 12.397 16.002 1.00 70.12 83 SER A O 1
ATOM 705 N N . PRO A 1 84 ? -0.915 14.215 15.172 1.00 64.12 84 PRO A N 1
ATOM 706 C CA . PRO A 1 84 ? 0.239 15.099 15.245 1.00 64.12 84 PRO A CA 1
ATOM 707 C C . PRO A 1 84 ? 0.493 15.505 16.705 1.00 64.12 84 PRO A C 1
ATOM 709 O O . PRO A 1 84 ? -0.365 15.339 17.571 1.00 64.12 84 PRO A O 1
ATOM 712 N N . ARG A 1 85 ? 1.656 16.113 16.975 1.00 61.44 85 ARG A N 1
ATOM 713 C CA . ARG A 1 85 ? 1.999 16.669 18.301 1.00 61.44 85 ARG A CA 1
ATOM 714 C C . ARG A 1 85 ? 0.954 17.668 18.835 1.00 61.44 85 ARG A C 1
ATOM 716 O O . ARG A 1 85 ? 0.870 17.860 20.040 1.00 61.44 85 ARG A O 1
ATOM 723 N N . THR A 1 86 ? 0.134 18.248 17.956 1.00 60.00 86 THR A N 1
ATOM 724 C CA . THR A 1 86 ? -1.092 18.989 18.272 1.00 60.00 86 THR A CA 1
ATOM 725 C C . THR A 1 86 ? -2.305 18.162 17.817 1.00 60.00 86 THR A C 1
ATOM 727 O O . THR A 1 86 ? -2.535 17.953 16.627 1.00 60.00 86 THR A O 1
ATOM 730 N N . ASN A 1 87 ? -3.059 17.603 18.767 1.00 56.88 87 ASN A N 1
ATOM 731 C CA . ASN A 1 87 ? -4.124 16.634 18.483 1.00 56.88 87 ASN A CA 1
ATOM 732 C C . ASN A 1 87 ? -5.239 17.226 17.586 1.00 56.88 87 ASN A C 1
ATOM 734 O O . ASN A 1 87 ? -5.872 18.206 17.990 1.00 56.88 87 ASN A O 1
ATOM 738 N N . PRO A 1 88 ? -5.617 16.612 16.443 1.00 60.53 88 PRO A N 1
ATOM 739 C CA . PRO A 1 88 ? -6.924 16.828 15.853 1.00 60.53 88 PRO A CA 1
ATOM 740 C C . PRO A 1 88 ? -7.945 16.275 16.841 1.00 60.53 88 PRO A C 1
ATOM 742 O O . PRO A 1 88 ? -8.108 15.065 16.991 1.00 60.53 88 PRO A O 1
ATOM 745 N N . GLN A 1 89 ? -8.633 17.179 17.532 1.00 68.62 89 GLN A N 1
ATOM 746 C CA . GLN A 1 89 ? -9.585 16.797 18.574 1.00 68.62 89 GLN A CA 1
ATOM 747 C C . GLN A 1 89 ? -10.802 16.028 18.031 1.00 68.62 89 GLN A C 1
ATOM 749 O O . GLN A 1 89 ? -11.536 15.417 18.801 1.00 68.62 89 GLN A O 1
ATOM 754 N N . THR A 1 90 ? -11.040 16.028 16.710 1.00 83.50 90 THR A N 1
ATOM 755 C CA . THR A 1 90 ? -12.223 15.399 16.115 1.00 83.50 90 THR A CA 1
ATOM 756 C C . THR A 1 90 ? -11.917 14.653 14.817 1.00 83.50 90 THR A C 1
ATOM 758 O O . THR A 1 90 ? -11.005 14.983 14.060 1.00 83.50 90 THR A O 1
ATOM 761 N N . SER A 1 91 ? -12.776 13.686 14.486 1.00 85.56 91 SER A N 1
ATOM 762 C CA . SER A 1 91 ? -12.721 12.974 13.200 1.00 85.56 91 SER A CA 1
ATOM 763 C C . SER A 1 91 ? -12.862 13.905 11.981 1.00 85.56 91 SER A C 1
ATOM 765 O O . SER A 1 91 ? -12.351 13.598 10.904 1.00 85.56 91 SER A O 1
ATOM 767 N N . ARG A 1 92 ? -13.531 15.059 12.144 1.00 85.62 92 ARG A N 1
ATOM 768 C CA . ARG A 1 92 ? -13.680 16.083 11.097 1.00 85.62 92 ARG A CA 1
ATOM 769 C C . ARG A 1 92 ? -12.392 16.877 10.894 1.00 85.62 92 ARG A C 1
ATOM 771 O O . ARG A 1 92 ? -12.006 17.094 9.748 1.00 85.62 92 ARG A O 1
ATOM 778 N N . SER A 1 93 ? -11.724 17.289 11.975 1.00 84.69 93 SER A N 1
ATOM 779 C CA . SER A 1 93 ? -10.448 18.002 11.862 1.00 84.69 93 SER A CA 1
ATOM 780 C C . SER A 1 93 ? -9.358 17.104 11.281 1.00 84.69 93 SER A C 1
ATOM 782 O O . SER A 1 93 ? -8.614 17.566 10.422 1.00 84.69 93 SER A O 1
ATOM 784 N N . TYR A 1 94 ? -9.336 15.813 11.636 1.00 87.38 94 TYR A N 1
ATOM 785 C CA . TYR A 1 94 ? -8.436 14.840 11.007 1.00 87.38 94 TYR A CA 1
ATOM 786 C C . TYR A 1 94 ? -8.661 14.732 9.490 1.00 87.38 94 TYR A C 1
ATOM 788 O O . TYR A 1 94 ? -7.708 14.825 8.722 1.00 87.38 94 TYR A O 1
ATOM 796 N N . ALA A 1 95 ? -9.914 14.592 9.043 1.00 86.56 95 ALA A N 1
ATOM 797 C CA . ALA A 1 95 ? -10.220 14.499 7.615 1.00 86.56 95 ALA A CA 1
ATOM 798 C C . ALA A 1 95 ? -9.778 15.752 6.833 1.00 86.56 95 ALA A C 1
ATOM 800 O O . ALA A 1 95 ? -9.165 15.618 5.776 1.00 86.56 95 ALA A O 1
ATOM 801 N N . ARG A 1 96 ? -10.017 16.955 7.380 1.00 86.81 96 ARG A N 1
ATOM 802 C CA . ARG A 1 96 ? -9.545 18.220 6.783 1.00 86.81 96 ARG A CA 1
ATOM 803 C C . ARG A 1 96 ? -8.021 18.304 6.743 1.00 86.81 96 ARG A C 1
ATOM 805 O O . ARG A 1 96 ? -7.454 18.660 5.718 1.00 86.81 96 ARG A O 1
ATOM 812 N N . LEU A 1 97 ? -7.352 17.945 7.841 1.00 85.88 97 LEU A N 1
ATOM 813 C CA . LEU A 1 97 ? -5.891 17.942 7.908 1.00 85.88 97 LEU A CA 1
ATOM 814 C C . LEU A 1 97 ? -5.289 17.001 6.861 1.00 85.88 97 LEU A C 1
ATOM 816 O O . LEU A 1 97 ? -4.325 17.366 6.198 1.00 85.88 97 LEU A O 1
ATOM 820 N N . GLN A 1 98 ? -5.874 15.816 6.682 1.00 84.62 98 GLN A N 1
ATOM 821 C CA . GLN A 1 98 ? -5.444 14.850 5.673 1.00 84.62 98 GLN A CA 1
ATOM 822 C C . GLN A 1 98 ? -5.567 15.423 4.255 1.00 84.62 98 GLN A C 1
ATOM 824 O O . GLN A 1 98 ? -4.660 15.243 3.442 1.00 84.62 98 GLN A O 1
ATOM 829 N N . GLU A 1 99 ? -6.662 16.127 3.965 1.00 86.56 99 GLU A N 1
ATOM 830 C CA . GLU A 1 99 ? -6.871 16.794 2.680 1.00 86.56 99 GLU A CA 1
ATOM 831 C C . GLU A 1 99 ? -5.812 17.878 2.431 1.00 86.56 99 GLU A C 1
ATOM 833 O O . GLU A 1 99 ? -5.153 17.867 1.388 1.00 86.56 99 GLU A O 1
ATOM 838 N N . PHE A 1 100 ? -5.595 18.774 3.399 1.00 86.19 100 PHE A N 1
ATOM 839 C CA . PHE A 1 100 ? -4.580 19.826 3.292 1.00 86.19 100 PHE A CA 1
ATOM 840 C C . PHE A 1 100 ? -3.174 19.254 3.149 1.00 86.19 100 PHE A C 1
ATOM 842 O O . PHE A 1 100 ? -2.419 19.687 2.281 1.00 86.19 100 PHE A O 1
ATOM 849 N N . TYR A 1 101 ? -2.840 18.245 3.954 1.00 84.56 101 TYR A N 1
ATOM 850 C CA . TYR A 1 101 ? -1.550 17.574 3.889 1.00 84.56 101 TYR A CA 1
ATOM 851 C C . TYR A 1 101 ? -1.332 16.934 2.520 1.00 84.56 101 TYR A C 1
ATOM 853 O O . TYR A 1 101 ? -0.288 17.148 1.913 1.00 84.56 101 TYR A O 1
ATOM 861 N N . SER A 1 102 ? -2.329 16.205 2.002 1.00 83.94 102 SER A N 1
ATOM 862 C CA . SER A 1 102 ? -2.249 15.573 0.682 1.00 83.94 102 SER A CA 1
ATOM 863 C C . SER A 1 102 ? -1.975 16.595 -0.416 1.00 83.94 102 SER A C 1
ATOM 865 O O . SER A 1 102 ? -1.162 16.317 -1.292 1.00 83.94 102 SER A O 1
ATOM 867 N N . LYS A 1 103 ? -2.614 17.771 -0.362 1.00 84.62 103 LYS A N 1
ATOM 868 C CA . LYS A 1 103 ? -2.359 18.864 -1.310 1.00 84.62 103 LYS A CA 1
ATOM 869 C C . LYS A 1 103 ? -0.935 19.402 -1.151 1.00 84.62 103 LYS A C 1
ATOM 871 O O . LYS A 1 103 ? -0.200 19.442 -2.133 1.00 84.62 103 LYS A O 1
ATOM 876 N N . ALA A 1 104 ? -0.523 19.719 0.077 1.00 86.00 104 ALA A N 1
ATOM 877 C CA . ALA A 1 104 ? 0.771 20.334 0.375 1.00 86.00 104 ALA A CA 1
ATOM 878 C C . ALA A 1 104 ? 1.981 19.458 0.001 1.00 86.00 104 ALA A C 1
ATOM 880 O O . ALA A 1 104 ? 2.983 19.968 -0.488 1.00 86.00 104 ALA A O 1
ATOM 881 N N . VAL A 1 105 ? 1.901 18.140 0.205 1.00 84.88 105 VAL A N 1
ATOM 882 C CA . VAL A 1 105 ? 3.021 17.212 -0.062 1.00 84.88 105 VAL A CA 1
ATOM 883 C C . VAL A 1 105 ? 2.999 16.599 -1.461 1.00 84.88 105 VAL A C 1
ATOM 885 O O . VAL A 1 105 ? 3.827 15.736 -1.778 1.00 84.88 105 VAL A O 1
ATOM 888 N N . SER A 1 106 ? 2.053 17.022 -2.296 1.00 83.88 106 SER A N 1
ATOM 889 C CA . SER A 1 106 ? 1.933 16.594 -3.686 1.00 83.88 106 SER A CA 1
ATOM 890 C C . SER A 1 106 ? 2.405 17.685 -4.641 1.00 83.88 106 SER A C 1
ATOM 892 O O . SER A 1 106 ? 2.380 18.872 -4.318 1.00 83.88 106 SER A O 1
ATOM 894 N N . GLY A 1 107 ? 2.841 17.276 -5.833 1.00 86.44 107 GLY A N 1
ATOM 895 C CA . GLY A 1 107 ? 3.272 18.214 -6.867 1.00 86.44 107 GLY A CA 1
ATOM 896 C C . GLY A 1 107 ? 4.397 19.138 -6.396 1.00 86.44 107 GLY A C 1
ATOM 897 O O . GLY A 1 107 ? 5.249 18.739 -5.603 1.00 86.44 107 GLY A O 1
ATOM 898 N N . THR A 1 108 ? 4.372 20.376 -6.884 1.00 85.31 108 THR A N 1
ATOM 899 C CA . THR A 1 108 ? 5.385 21.414 -6.638 1.00 85.31 108 THR A CA 1
ATOM 900 C C . THR A 1 108 ? 5.513 21.845 -5.177 1.00 85.31 108 THR A C 1
ATOM 902 O O . THR A 1 108 ? 6.558 22.370 -4.810 1.00 85.31 108 THR A O 1
ATOM 905 N N . GLY A 1 109 ? 4.504 21.596 -4.332 1.00 79.00 109 GLY A N 1
ATOM 906 C CA . GLY A 1 109 ? 4.555 21.905 -2.896 1.00 79.00 109 GLY A CA 1
ATOM 907 C C . GLY A 1 109 ? 5.489 20.989 -2.095 1.00 79.00 109 GLY A C 1
ATOM 908 O O . GLY A 1 109 ? 5.900 21.319 -0.983 1.00 79.00 109 GLY A O 1
ATOM 909 N N . ASN A 1 110 ? 5.877 19.844 -2.660 1.00 87.12 110 ASN A N 1
ATOM 910 C CA . ASN A 1 110 ? 6.811 18.930 -2.019 1.00 87.12 110 ASN A CA 1
ATOM 911 C C . ASN A 1 110 ? 8.258 19.439 -2.148 1.00 87.12 110 ASN A C 1
ATOM 913 O O . ASN A 1 110 ? 8.749 19.657 -3.251 1.00 87.12 110 ASN A O 1
ATOM 917 N N . VAL A 1 111 ? 8.992 19.518 -1.033 1.00 87.50 111 VAL A N 1
ATOM 918 C CA . VAL A 1 111 ? 10.409 19.948 -0.981 1.00 87.50 111 VAL A CA 1
ATOM 919 C C . VAL A 1 111 ? 11.336 19.100 -1.870 1.00 87.50 111 VAL A C 1
ATOM 921 O O . VAL A 1 111 ? 12.416 19.547 -2.275 1.00 87.50 111 VAL A O 1
ATOM 924 N N . PHE A 1 112 ? 10.924 17.872 -2.182 1.00 87.88 112 PHE A N 1
ATOM 925 C CA . PHE A 1 112 ? 11.635 16.941 -3.054 1.00 87.88 112 PHE A CA 1
ATOM 926 C C . PHE A 1 112 ? 11.086 16.892 -4.484 1.00 87.88 112 PHE A C 1
ATOM 928 O O . PHE A 1 112 ? 11.593 16.115 -5.295 1.00 87.88 112 PHE A O 1
ATOM 935 N N . PHE A 1 113 ? 10.081 17.702 -4.826 1.00 89.88 113 PHE A N 1
ATOM 936 C CA . PHE A 1 113 ? 9.539 17.741 -6.179 1.00 89.88 113 PHE A CA 1
ATOM 937 C C . PHE A 1 113 ? 10.628 18.102 -7.194 1.00 89.88 113 PHE A C 1
ATOM 939 O O . PHE A 1 113 ? 11.408 19.029 -6.992 1.00 89.88 113 PHE A O 1
ATOM 946 N N . GLY A 1 114 ? 10.727 17.317 -8.268 1.00 87.88 114 GLY A N 1
ATOM 947 C CA . GLY A 1 114 ? 11.746 17.484 -9.311 1.00 87.88 114 GLY A CA 1
ATOM 948 C C . GLY A 1 114 ? 13.181 17.104 -8.911 1.00 87.88 114 GLY A C 1
ATOM 949 O O . GLY A 1 114 ? 14.036 16.972 -9.789 1.00 87.88 114 GLY A O 1
ATOM 950 N N . LYS A 1 115 ? 13.473 16.862 -7.626 1.00 91.00 115 LYS A N 1
ATOM 951 C CA . LYS A 1 115 ? 14.819 16.486 -7.167 1.00 91.00 115 LYS A CA 1
ATOM 952 C C . LYS A 1 115 ? 15.077 14.999 -7.415 1.00 91.00 115 LYS A C 1
ATOM 954 O O . LYS A 1 115 ? 14.263 14.141 -7.082 1.00 91.00 115 LYS A O 1
ATOM 959 N N . LYS A 1 116 ? 16.244 14.671 -7.978 1.00 91.06 116 LYS A N 1
ATOM 960 C CA . LYS A 1 116 ? 16.688 13.282 -8.179 1.00 91.06 116 LYS A CA 1
ATOM 961 C C . LYS A 1 116 ? 17.581 12.842 -7.022 1.00 91.06 116 LYS A C 1
ATOM 963 O O . LYS A 1 116 ? 18.450 13.589 -6.587 1.00 91.06 116 LYS A O 1
ATOM 968 N N . HIS A 1 117 ? 17.417 11.601 -6.564 1.00 91.38 117 HIS A N 1
ATOM 969 C CA . HIS A 1 117 ? 18.366 11.003 -5.624 1.00 91.38 117 HIS A CA 1
ATOM 970 C C . HIS A 1 117 ? 19.768 10.916 -6.232 1.00 91.38 117 HIS A C 1
ATOM 972 O O . HIS A 1 117 ? 19.914 10.599 -7.421 1.00 91.38 117 HIS A O 1
ATOM 978 N N . THR A 1 118 ? 20.785 11.109 -5.387 1.00 94.25 118 THR A N 1
ATOM 979 C CA . THR A 1 118 ? 22.187 10.849 -5.731 1.00 94.25 118 THR A CA 1
ATOM 980 C C . THR A 1 118 ? 22.385 9.384 -6.134 1.00 94.25 118 THR A C 1
ATOM 982 O O . THR A 1 118 ? 21.579 8.503 -5.808 1.00 94.25 118 THR A O 1
ATOM 985 N N . THR A 1 119 ? 23.461 9.104 -6.869 1.00 94.81 119 THR A N 1
ATOM 986 C CA . THR A 1 119 ? 23.836 7.740 -7.278 1.00 94.81 119 THR A CA 1
ATOM 987 C C . THR A 1 119 ? 24.030 6.826 -6.070 1.00 94.81 119 THR A C 1
ATOM 989 O O . THR A 1 119 ? 23.474 5.728 -6.048 1.00 94.81 119 THR A O 1
ATOM 992 N N . TYR A 1 120 ? 24.731 7.312 -5.042 1.00 95.50 120 TYR A N 1
ATOM 993 C CA . TYR A 1 120 ? 24.931 6.609 -3.776 1.00 95.50 120 TYR A CA 1
ATOM 994 C C . TYR A 1 120 ? 23.599 6.216 -3.122 1.00 95.50 120 TYR A C 1
ATOM 996 O O . TYR A 1 120 ? 23.346 5.031 -2.902 1.00 95.50 120 TYR A O 1
ATOM 1004 N N . THR A 1 121 ? 22.698 7.180 -2.903 1.00 93.00 121 THR A N 1
ATOM 1005 C CA . THR A 1 121 ? 21.400 6.927 -2.257 1.00 93.00 121 THR A CA 1
ATOM 1006 C C . THR A 1 121 ? 20.539 5.964 -3.071 1.00 93.00 121 THR A C 1
ATOM 1008 O O . THR A 1 121 ? 19.923 5.057 -2.513 1.00 93.00 121 THR A O 1
ATOM 1011 N N . ARG A 1 122 ? 20.529 6.095 -4.403 1.00 93.44 122 ARG A N 1
ATOM 1012 C CA . ARG A 1 122 ? 19.800 5.175 -5.290 1.00 93.44 122 ARG A CA 1
ATOM 1013 C C . ARG A 1 122 ? 20.318 3.740 -5.171 1.00 93.44 122 ARG A C 1
ATOM 1015 O O . ARG A 1 122 ? 19.522 2.803 -5.099 1.00 93.44 122 ARG A O 1
ATOM 1022 N N . ASN A 1 123 ? 21.638 3.571 -5.123 1.00 93.62 123 ASN A N 1
ATOM 1023 C CA . ASN A 1 123 ? 22.265 2.265 -4.952 1.00 93.62 123 ASN A CA 1
ATOM 1024 C C . ASN A 1 123 ? 21.965 1.677 -3.573 1.00 93.62 123 ASN A C 1
ATOM 1026 O O . ASN A 1 123 ? 21.653 0.492 -3.486 1.00 93.62 123 ASN A O 1
ATOM 1030 N N . LEU A 1 124 ? 21.988 2.491 -2.517 1.00 94.81 124 LEU A N 1
ATOM 1031 C CA . LEU A 1 124 ? 21.654 2.057 -1.162 1.00 94.81 124 LEU A CA 1
ATOM 1032 C C . LEU A 1 124 ? 20.201 1.565 -1.064 1.00 94.81 124 LEU A C 1
ATOM 1034 O O . LEU A 1 124 ? 19.961 0.461 -0.578 1.00 94.81 124 LEU A O 1
ATOM 1038 N N . ILE A 1 125 ? 19.243 2.324 -1.612 1.00 91.81 125 ILE A N 1
ATOM 1039 C CA . ILE A 1 125 ? 17.826 1.924 -1.674 1.00 91.81 125 ILE A CA 1
ATOM 1040 C C . ILE A 1 125 ? 17.672 0.607 -2.445 1.00 91.81 125 ILE A C 1
ATOM 1042 O O . ILE A 1 125 ? 16.970 -0.295 -1.996 1.00 91.81 125 ILE A O 1
ATOM 1046 N N . SER A 1 126 ? 18.358 0.468 -3.584 1.00 90.38 126 SER A N 1
ATOM 1047 C CA . SER A 1 126 ? 18.340 -0.759 -4.390 1.00 90.38 126 SER A CA 1
ATOM 1048 C C . SER A 1 126 ? 18.944 -1.959 -3.654 1.00 90.38 126 SER A C 1
ATOM 1050 O O . SER A 1 126 ? 18.431 -3.073 -3.764 1.00 90.38 126 SER A O 1
ATOM 1052 N N . ARG A 1 127 ? 20.032 -1.764 -2.898 1.00 90.81 127 ARG A N 1
ATOM 1053 C CA . ARG A 1 127 ? 20.678 -2.813 -2.088 1.00 90.81 127 ARG A CA 1
ATOM 1054 C C . ARG A 1 127 ? 19.775 -3.297 -0.963 1.00 90.81 127 ARG A C 1
ATOM 1056 O O . ARG A 1 127 ? 19.660 -4.503 -0.782 1.00 90.81 127 ARG A O 1
ATOM 1063 N N . ASN A 1 128 ? 19.083 -2.377 -0.301 1.00 91.56 128 ASN A N 1
ATOM 1064 C CA . ASN A 1 128 ? 18.240 -2.681 0.854 1.00 91.56 128 ASN A CA 1
ATOM 1065 C C . ASN A 1 128 ? 16.793 -3.044 0.477 1.00 91.56 128 ASN A C 1
ATOM 1067 O O . ASN A 1 128 ? 15.954 -3.260 1.351 1.00 91.56 128 ASN A O 1
ATOM 1071 N N . HIS A 1 129 ? 16.464 -3.104 -0.816 1.00 89.44 129 HIS A N 1
ATOM 1072 C CA . HIS A 1 129 ? 15.111 -3.416 -1.255 1.00 89.44 129 HIS A CA 1
ATOM 1073 C C . HIS A 1 129 ? 14.772 -4.889 -0.977 1.00 89.44 129 HIS A C 1
ATOM 1075 O O . HIS A 1 129 ? 15.405 -5.789 -1.521 1.00 89.44 129 HIS A O 1
ATOM 1081 N N . GLY A 1 130 ? 13.719 -5.157 -0.198 1.00 86.31 130 GLY A N 1
ATOM 1082 C CA . GLY A 1 130 ? 13.367 -6.515 0.253 1.00 86.31 130 GLY A CA 1
ATOM 1083 C C . GLY A 1 130 ? 13.010 -7.531 -0.846 1.00 86.31 130 GLY A C 1
ATOM 1084 O O . GLY A 1 130 ? 12.956 -8.729 -0.570 1.00 86.31 130 GLY A O 1
ATOM 1085 N N . MET A 1 131 ? 12.786 -7.069 -2.084 1.00 87.19 131 MET A N 1
ATOM 1086 C CA . MET A 1 131 ? 12.577 -7.919 -3.272 1.00 87.19 131 MET A CA 1
ATOM 1087 C C . MET A 1 131 ? 13.848 -8.135 -4.106 1.00 87.19 131 MET A C 1
ATOM 1089 O O . MET A 1 131 ? 13.787 -8.774 -5.155 1.00 87.19 131 MET A O 1
ATOM 1093 N N . ARG A 1 132 ? 14.994 -7.577 -3.704 1.00 87.12 132 ARG A N 1
ATOM 1094 C CA . ARG A 1 132 ? 16.257 -7.762 -4.426 1.00 87.12 132 ARG A CA 1
ATOM 1095 C C . ARG A 1 132 ? 16.603 -9.253 -4.457 1.00 87.12 132 ARG A C 1
ATOM 1097 O O . ARG A 1 132 ? 16.637 -9.901 -3.419 1.00 87.12 132 ARG A O 1
ATOM 1104 N N . GLY A 1 133 ? 16.822 -9.787 -5.659 1.00 87.19 133 GLY A N 1
ATOM 1105 C CA . GLY A 1 133 ? 17.129 -11.206 -5.873 1.00 87.19 133 GLY A CA 1
ATOM 1106 C C . GLY A 1 133 ? 15.941 -12.165 -5.725 1.00 87.19 133 GLY A C 1
ATOM 1107 O O . GLY A 1 133 ? 16.110 -13.355 -5.961 1.00 87.19 133 GLY A O 1
ATOM 1108 N N . LYS A 1 134 ? 14.739 -11.682 -5.380 1.00 90.94 134 LYS A N 1
ATOM 1109 C CA . LYS A 1 134 ? 13.547 -12.528 -5.225 1.00 90.94 134 LYS A CA 1
ATOM 1110 C C . LYS A 1 134 ? 12.687 -12.504 -6.482 1.00 90.94 134 LYS A C 1
ATOM 1112 O O . LYS A 1 134 ? 12.446 -11.444 -7.063 1.00 90.94 134 LYS A O 1
ATOM 1117 N N . ASN A 1 135 ? 12.157 -13.664 -6.865 1.00 92.75 135 ASN A N 1
ATOM 1118 C CA . ASN A 1 135 ? 11.141 -13.740 -7.907 1.00 92.75 135 ASN A CA 1
ATOM 1119 C C . ASN A 1 135 ? 9.789 -13.279 -7.343 1.00 92.75 135 ASN A C 1
ATOM 1121 O O . ASN A 1 135 ? 9.270 -13.845 -6.384 1.00 92.75 135 ASN A O 1
ATOM 1125 N N . CYS A 1 136 ? 9.213 -12.245 -7.957 1.00 91.31 136 CYS A N 1
ATOM 1126 C CA . CYS A 1 136 ? 7.945 -11.662 -7.530 1.00 91.31 136 CYS A CA 1
ATOM 1127 C C . CYS A 1 136 ? 6.790 -12.679 -7.522 1.00 91.31 136 CYS A C 1
ATOM 1129 O O . CYS A 1 136 ? 5.946 -12.639 -6.630 1.00 91.31 136 CYS A O 1
ATOM 1131 N N . PHE A 1 137 ? 6.776 -13.604 -8.488 1.00 93.19 137 PHE A N 1
ATOM 1132 C CA . PHE A 1 137 ? 5.743 -14.632 -8.590 1.00 93.19 137 PHE A CA 1
ATOM 1133 C C . PHE A 1 137 ? 5.814 -15.631 -7.434 1.00 93.19 137 PHE A C 1
ATOM 1135 O O . PHE A 1 137 ? 4.789 -15.902 -6.817 1.00 93.19 137 PHE A O 1
ATOM 1142 N N . GLU A 1 138 ? 7.015 -16.102 -7.088 1.00 93.00 138 GLU A N 1
ATOM 1143 C CA . GLU A 1 138 ? 7.217 -17.021 -5.958 1.00 93.00 138 GLU A CA 1
ATOM 1144 C C . GLU A 1 138 ? 6.762 -16.387 -4.642 1.00 93.00 138 GLU A C 1
ATOM 1146 O O . GLU A 1 138 ? 5.998 -16.987 -3.890 1.00 93.00 138 GLU A O 1
ATOM 1151 N N . VAL A 1 139 ? 7.118 -15.117 -4.418 1.00 91.44 139 VAL A N 1
ATOM 1152 C CA . VAL A 1 139 ? 6.666 -14.371 -3.234 1.00 91.44 139 VAL A CA 1
ATOM 1153 C C . VAL A 1 139 ? 5.136 -14.275 -3.185 1.00 91.44 139 VAL A C 1
ATOM 1155 O O . VAL A 1 139 ? 4.534 -14.405 -2.118 1.00 91.44 139 VAL A O 1
ATOM 1158 N N . TRP A 1 140 ? 4.470 -14.048 -4.321 1.00 92.62 140 TRP A N 1
ATOM 1159 C CA . TRP A 1 140 ? 3.005 -14.022 -4.360 1.00 92.62 140 TRP A CA 1
ATOM 1160 C C . TRP A 1 140 ? 2.385 -15.394 -4.124 1.00 92.62 140 TRP A C 1
ATOM 1162 O O . TRP A 1 140 ? 1.392 -15.469 -3.404 1.00 92.62 140 TRP A O 1
ATOM 1172 N N . LYS A 1 141 ? 2.966 -16.450 -4.695 1.00 93.56 141 LYS A N 1
ATOM 1173 C CA . LYS A 1 141 ? 2.510 -17.831 -4.529 1.00 93.56 141 LYS A CA 1
ATOM 1174 C C . LYS A 1 141 ? 2.571 -18.250 -3.062 1.00 93.56 141 LYS A C 1
ATOM 1176 O O . LYS A 1 141 ? 1.589 -18.778 -2.553 1.00 93.56 141 LYS A O 1
ATOM 1181 N N . GLU A 1 142 ? 3.666 -17.939 -2.376 1.00 90.19 142 GLU A N 1
ATOM 1182 C CA . GLU A 1 142 ? 3.829 -18.195 -0.940 1.00 90.19 142 GLU A CA 1
ATOM 1183 C C . GLU A 1 142 ? 2.829 -17.385 -0.096 1.00 90.19 142 GLU A C 1
ATOM 1185 O O . GLU A 1 142 ? 2.205 -17.907 0.823 1.00 90.19 142 GLU A O 1
ATOM 1190 N N . THR A 1 143 ? 2.624 -16.106 -0.430 1.00 86.56 143 THR A N 1
ATOM 1191 C CA . THR A 1 143 ? 1.805 -15.202 0.398 1.00 86.56 143 THR A CA 1
ATOM 1192 C C . THR A 1 143 ? 0.294 -15.383 0.194 1.00 86.56 143 THR A C 1
ATOM 1194 O O . THR A 1 143 ? -0.486 -15.229 1.137 1.00 86.56 143 THR A O 1
ATOM 1197 N N . TYR A 1 144 ? -0.139 -15.629 -1.044 1.00 86.31 144 TYR A N 1
ATOM 1198 C CA . TYR A 1 144 ? -1.550 -15.579 -1.452 1.00 86.31 144 TYR A CA 1
ATOM 1199 C C . TYR A 1 144 ? -2.049 -16.881 -2.099 1.00 86.31 144 TYR A C 1
ATOM 1201 O O . TYR A 1 144 ? -3.251 -17.020 -2.312 1.00 86.31 144 TYR A O 1
ATOM 1209 N N . GLY A 1 145 ? -1.164 -17.839 -2.384 1.00 91.12 145 GLY A N 1
ATOM 1210 C CA . GLY A 1 145 ? -1.485 -19.054 -3.130 1.00 91.12 145 GLY A CA 1
ATOM 1211 C C . GLY A 1 145 ? -1.350 -18.886 -4.646 1.00 91.12 145 GLY A C 1
ATOM 1212 O O . GLY A 1 145 ? -1.181 -17.781 -5.167 1.00 91.12 145 GLY A O 1
ATOM 1213 N N . ILE A 1 146 ? -1.419 -20.009 -5.367 1.00 93.50 146 ILE A N 1
ATOM 1214 C CA . ILE A 1 146 ? -1.117 -20.068 -6.805 1.00 93.50 146 ILE A CA 1
ATOM 1215 C C . ILE A 1 146 ? -2.102 -19.261 -7.660 1.00 93.50 146 ILE A C 1
ATOM 1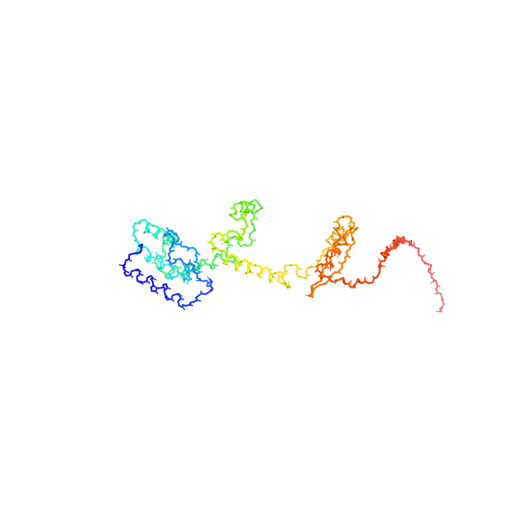217 O O . ILE A 1 146 ? -1.677 -18.449 -8.476 1.00 93.50 146 ILE A O 1
ATOM 1221 N N . VAL A 1 147 ? -3.406 -19.403 -7.405 1.00 93.06 147 VAL A N 1
ATOM 1222 C CA . VAL A 1 147 ? -4.462 -18.777 -8.216 1.00 93.06 147 VAL A CA 1
ATOM 1223 C C . VAL A 1 147 ? -4.347 -17.250 -8.194 1.00 93.06 147 VAL A C 1
ATOM 1225 O O . VAL A 1 147 ? -4.380 -16.598 -9.236 1.00 93.06 147 VAL A O 1
ATOM 1228 N N 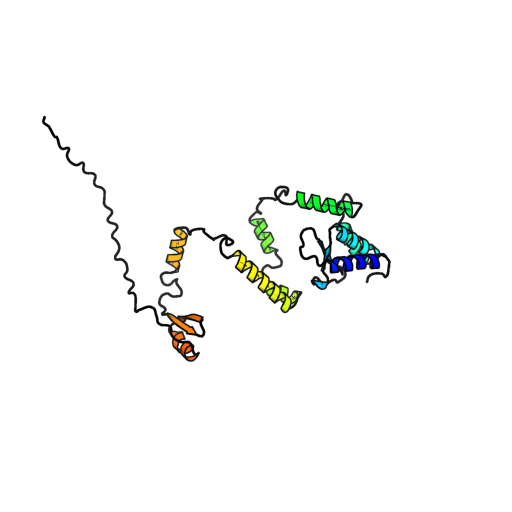. GLU A 1 148 ? -4.159 -16.649 -7.014 1.00 88.94 148 GLU A N 1
ATOM 1229 C CA . GLU A 1 148 ? -4.024 -15.190 -6.914 1.00 88.94 148 GLU A CA 1
ATOM 1230 C C . GLU A 1 148 ? -2.676 -14.703 -7.480 1.00 88.94 148 GLU A C 1
ATOM 1232 O O . GLU A 1 148 ? -2.598 -13.614 -8.060 1.00 88.94 148 GLU A O 1
ATOM 1237 N N . ALA A 1 149 ? -1.611 -15.500 -7.353 1.00 92.25 149 ALA A N 1
ATOM 1238 C CA . ALA A 1 149 ? -0.308 -15.179 -7.931 1.00 92.25 149 ALA A CA 1
ATOM 1239 C C . ALA A 1 149 ? -0.359 -15.116 -9.467 1.00 92.25 149 ALA A C 1
ATOM 1241 O O . ALA A 1 149 ? 0.194 -14.183 -10.059 1.00 92.25 149 ALA A O 1
ATOM 1242 N N . GLU A 1 150 ? -1.060 -16.053 -10.106 1.00 94.12 150 GLU A N 1
ATOM 1243 C CA . GLU A 1 150 ? -1.280 -16.080 -11.558 1.00 94.12 150 GLU A CA 1
ATOM 1244 C C . GLU A 1 150 ? -2.081 -14.869 -12.027 1.00 94.12 150 GLU A C 1
ATOM 1246 O O . GLU A 1 150 ? -1.603 -14.105 -12.867 1.00 94.12 150 GLU A O 1
ATOM 1251 N N . GLN A 1 151 ? -3.215 -14.583 -11.384 1.00 93.06 151 GLN A N 1
ATOM 1252 C CA . GLN A 1 151 ? -4.022 -13.399 -11.702 1.00 93.06 151 GLN A CA 1
ATOM 1253 C C . GLN A 1 151 ? -3.214 -12.093 -11.599 1.00 93.06 151 GLN A C 1
ATOM 1255 O O . GLN A 1 151 ? -3.341 -11.184 -12.429 1.00 93.06 151 GLN A O 1
ATOM 1260 N N . ARG A 1 152 ? -2.351 -11.975 -10.580 1.00 92.50 152 ARG A N 1
ATOM 1261 C CA . ARG A 1 152 ? -1.455 -10.818 -10.413 1.00 92.50 152 ARG A CA 1
ATOM 1262 C C . ARG A 1 152 ? -0.409 -10.740 -11.520 1.00 92.50 152 ARG A C 1
ATOM 1264 O O . ARG A 1 152 ? -0.153 -9.640 -12.024 1.00 92.50 152 ARG A O 1
ATOM 1271 N N . ARG A 1 153 ? 0.179 -11.875 -11.905 1.00 93.88 153 ARG A N 1
ATOM 1272 C CA . ARG A 1 153 ? 1.148 -11.972 -13.004 1.00 93.88 153 ARG A CA 1
ATOM 1273 C C . ARG A 1 153 ? 0.519 -11.562 -14.329 1.00 93.88 153 ARG A C 1
ATOM 1275 O O . ARG A 1 153 ? 1.098 -10.721 -15.017 1.00 93.88 153 ARG A O 1
ATOM 1282 N N . ASP A 1 154 ? -0.668 -12.058 -14.644 1.00 93.50 154 ASP A N 1
ATOM 1283 C CA . ASP A 1 154 ? -1.357 -11.750 -15.900 1.00 93.50 154 ASP A CA 1
ATOM 1284 C C . ASP A 1 154 ? -1.701 -10.269 -15.994 1.00 93.50 154 ASP A C 1
ATOM 1286 O O . ASP A 1 154 ? -1.380 -9.601 -16.979 1.00 93.50 154 ASP A O 1
ATOM 1290 N N . LYS A 1 155 ? -2.228 -9.701 -14.906 1.00 93.75 155 LYS A N 1
ATOM 1291 C CA . LYS A 1 155 ? -2.497 -8.263 -14.819 1.00 93.75 155 LYS A CA 1
ATOM 1292 C C . LYS A 1 155 ? -1.227 -7.424 -14.992 1.00 93.75 155 LYS A C 1
ATOM 1294 O O . LYS A 1 155 ? -1.271 -6.356 -15.607 1.00 93.75 155 LYS A O 1
ATOM 1299 N N . MET A 1 156 ? -0.094 -7.877 -14.454 1.00 92.44 156 MET A N 1
ATOM 1300 C CA . MET A 1 156 ? 1.202 -7.215 -14.630 1.00 92.44 156 MET A CA 1
ATOM 1301 C C . MET A 1 156 ? 1.678 -7.288 -16.088 1.00 92.44 156 MET A C 1
ATOM 1303 O O . MET A 1 156 ? 2.085 -6.265 -16.646 1.00 92.44 156 MET A O 1
ATOM 1307 N N . LEU A 1 157 ? 1.606 -8.465 -16.716 1.00 91.88 157 LEU A N 1
ATOM 1308 C CA . LEU A 1 157 ? 1.995 -8.676 -18.113 1.00 91.88 157 LEU A CA 1
ATOM 1309 C C . LEU A 1 157 ? 1.125 -7.858 -19.069 1.00 91.88 157 LEU A C 1
ATOM 1311 O O . LEU A 1 157 ? 1.654 -7.188 -19.957 1.00 91.88 157 LEU A O 1
ATOM 1315 N N . GLN A 1 158 ? -0.189 -7.837 -18.843 1.00 92.88 158 GLN A N 1
ATOM 1316 C CA . GLN A 1 158 ? -1.129 -7.037 -19.618 1.00 92.88 158 GLN A CA 1
ATOM 1317 C C . GLN A 1 158 ? -0.789 -5.547 -19.518 1.00 92.88 158 GLN A C 1
ATOM 1319 O O . GLN A 1 158 ? -0.624 -4.888 -20.544 1.00 92.88 158 GLN A O 1
ATOM 1324 N N . LYS A 1 159 ? -0.594 -5.019 -18.300 1.00 90.56 159 LYS A N 1
ATOM 1325 C CA . LYS A 1 159 ? -0.190 -3.617 -18.094 1.00 90.56 159 LYS A CA 1
ATOM 1326 C C . LYS A 1 159 ? 1.108 -3.276 -18.822 1.00 90.56 159 LYS A C 1
ATOM 1328 O O . LYS A 1 159 ? 1.162 -2.248 -19.493 1.00 90.56 159 LYS A O 1
ATOM 1333 N N . ARG A 1 160 ? 2.119 -4.147 -18.730 1.00 88.81 160 ARG A N 1
ATOM 1334 C CA . ARG A 1 160 ? 3.400 -3.975 -19.432 1.00 88.81 160 ARG A CA 1
ATOM 1335 C C . ARG A 1 160 ? 3.222 -3.992 -20.952 1.00 88.81 160 ARG A C 1
ATOM 1337 O O . ARG A 1 160 ? 3.844 -3.198 -21.646 1.00 88.81 160 ARG A O 1
ATOM 1344 N N . SER A 1 161 ? 2.371 -4.874 -21.473 1.00 89.69 161 SER A N 1
ATOM 1345 C CA . SER A 1 161 ? 2.061 -4.933 -22.906 1.00 89.69 161 SER A CA 1
ATOM 1346 C C . SER A 1 161 ? 1.408 -3.636 -23.383 1.00 89.69 161 SER A C 1
ATOM 1348 O O . SER A 1 161 ? 1.836 -3.063 -24.381 1.00 89.69 161 SER A O 1
ATOM 1350 N N . VAL A 1 162 ? 0.425 -3.122 -22.636 1.00 89.88 162 VAL A N 1
ATOM 1351 C CA . VAL A 1 162 ? -0.258 -1.864 -22.969 1.00 89.88 162 VAL A CA 1
ATOM 1352 C C . VAL A 1 162 ? 0.690 -0.665 -22.904 1.00 89.88 162 VAL A C 1
ATOM 1354 O O . VAL A 1 162 ? 0.616 0.203 -23.769 1.00 89.88 162 VAL A O 1
ATOM 1357 N N . SER A 1 163 ? 1.590 -0.601 -21.917 1.00 88.44 163 SER A N 1
ATOM 1358 C CA . SER A 1 163 ? 2.518 0.530 -21.776 1.00 88.44 163 SER A CA 1
ATOM 1359 C C . SER A 1 163 ? 3.618 0.561 -22.840 1.00 88.44 163 SER A C 1
ATOM 1361 O O . SER A 1 163 ? 4.198 1.610 -23.072 1.00 88.44 163 SER A O 1
ATOM 1363 N N . MET A 1 164 ? 3.920 -0.570 -23.484 1.00 86.75 164 MET A N 1
ATOM 1364 C CA . MET A 1 164 ? 4.998 -0.680 -24.478 1.00 86.75 164 MET A CA 1
ATOM 1365 C C . MET A 1 164 ? 4.500 -0.661 -25.933 1.00 86.75 164 MET A C 1
ATOM 1367 O O . MET A 1 164 ? 5.292 -0.884 -26.850 1.00 86.75 164 MET A O 1
ATOM 1371 N N . LYS A 1 165 ? 3.208 -0.401 -26.167 1.00 88.06 165 LYS A N 1
ATOM 1372 C CA . LYS A 1 165 ? 2.597 -0.358 -27.505 1.00 88.06 165 LYS A CA 1
ATOM 1373 C C . LYS A 1 165 ? 2.278 1.070 -27.946 1.00 88.06 165 LYS A C 1
ATOM 1375 O O . LYS A 1 165 ? 1.791 1.876 -27.154 1.00 88.06 165 LYS A O 1
ATOM 1380 N N . GLY A 1 166 ? 2.487 1.339 -29.237 1.00 88.88 166 GLY A N 1
ATOM 1381 C CA . GLY A 1 166 ? 2.150 2.615 -29.877 1.00 88.88 166 GLY A CA 1
ATOM 1382 C C . GLY A 1 166 ? 2.757 3.815 -29.151 1.00 88.88 166 GLY A C 1
ATOM 1383 O O . GLY A 1 166 ? 3.819 3.693 -28.547 1.00 88.88 166 GLY A O 1
ATOM 1384 N N . ALA A 1 167 ? 2.036 4.937 -29.139 1.00 89.31 167 ALA A N 1
ATOM 1385 C CA . ALA A 1 167 ? 2.460 6.198 -28.523 1.00 89.31 167 ALA A CA 1
ATOM 1386 C C . ALA A 1 167 ? 2.773 6.132 -27.017 1.00 89.31 167 ALA A C 1
ATOM 1388 O O . ALA A 1 167 ? 3.410 7.036 -26.489 1.00 89.31 167 ALA A O 1
ATOM 1389 N N . LYS A 1 168 ? 2.358 5.072 -26.307 1.00 87.06 168 LYS A N 1
ATOM 1390 C CA . LYS A 1 168 ? 2.704 4.888 -24.886 1.00 87.06 168 LYS A CA 1
ATOM 1391 C C . LYS A 1 168 ? 4.139 4.409 -24.683 1.00 87.06 168 LYS A C 1
ATOM 1393 O O . LYS A 1 168 ? 4.687 4.587 -23.598 1.00 87.06 168 LYS A O 1
ATOM 1398 N N . ASN A 1 169 ? 4.737 3.788 -25.700 1.00 90.06 169 ASN A N 1
ATOM 1399 C CA . ASN A 1 169 ? 6.125 3.362 -25.637 1.00 90.06 169 ASN A CA 1
ATOM 1400 C C . ASN A 1 169 ? 7.033 4.605 -25.643 1.00 90.06 169 ASN A C 1
ATOM 1402 O O . ASN A 1 169 ? 6.953 5.382 -26.591 1.00 90.06 169 ASN A O 1
ATOM 1406 N N . PRO A 1 170 ? 7.946 4.769 -24.668 1.00 88.81 170 PRO A N 1
ATOM 1407 C CA . PRO A 1 170 ? 8.874 5.903 -24.632 1.00 88.81 170 PRO A CA 1
ATOM 1408 C C . PRO A 1 170 ? 9.753 6.049 -25.881 1.00 88.81 170 PRO A C 1
ATOM 1410 O O . PRO A 1 170 ? 10.267 7.127 -26.149 1.00 88.81 170 PRO A O 1
ATOM 1413 N N . MET A 1 171 ? 9.940 4.963 -26.634 1.00 88.81 171 MET A N 1
ATOM 1414 C CA . MET A 1 171 ? 10.717 4.943 -27.876 1.00 88.81 171 MET A CA 1
ATOM 1415 C C . MET A 1 171 ? 9.849 5.080 -29.136 1.00 88.81 171 MET A C 1
ATOM 1417 O O . MET A 1 171 ? 10.364 4.948 -30.246 1.00 88.81 171 MET A O 1
ATOM 1421 N N . PHE A 1 172 ? 8.536 5.284 -29.006 1.00 90.94 172 PHE A N 1
ATOM 1422 C CA . PHE A 1 172 ? 7.655 5.456 -30.159 1.00 90.94 172 PHE A CA 1
ATOM 1423 C C . PHE A 1 172 ? 7.965 6.762 -30.889 1.00 90.94 172 PHE A C 1
ATOM 1425 O O . PHE A 1 172 ? 8.007 7.821 -30.275 1.00 90.94 172 PHE A O 1
ATOM 1432 N N . GLY A 1 173 ? 8.199 6.678 -32.200 1.00 87.06 173 GLY A N 1
ATOM 1433 C CA . GLY A 1 173 ? 8.532 7.838 -33.032 1.00 87.06 173 GLY A CA 1
ATOM 1434 C C . GLY A 1 173 ? 9.952 8.389 -32.846 1.00 87.06 173 GLY A C 1
ATOM 1435 O O . GLY A 1 173 ? 10.333 9.297 -33.573 1.00 87.06 173 GLY A O 1
ATOM 1436 N N . VAL A 1 174 ? 10.758 7.840 -31.929 1.00 91.81 174 VAL A N 1
ATOM 1437 C CA . VAL A 1 174 ? 12.147 8.274 -31.717 1.00 91.81 174 VAL A CA 1
ATOM 1438 C C . VAL A 1 174 ? 13.064 7.570 -32.731 1.00 91.81 174 VAL A C 1
ATOM 1440 O O . VAL A 1 174 ? 13.215 6.344 -32.654 1.00 91.81 174 VAL A O 1
ATOM 1443 N N . PRO A 1 175 ? 13.691 8.290 -33.686 1.00 91.50 175 PRO A N 1
ATOM 1444 C CA . PRO A 1 175 ? 14.597 7.677 -34.651 1.00 91.50 175 PRO A CA 1
ATOM 1445 C C . PRO A 1 175 ? 15.894 7.219 -33.974 1.00 91.50 175 PRO A C 1
ATOM 1447 O O . PRO A 1 175 ? 16.365 7.808 -33.002 1.00 91.50 175 PRO A O 1
ATOM 1450 N N . ARG A 1 176 ? 16.500 6.156 -34.510 1.00 90.12 176 ARG A N 1
ATOM 1451 C CA . ARG A 1 176 ? 17.818 5.688 -34.055 1.00 90.12 176 ARG A CA 1
ATOM 1452 C C . ARG A 1 176 ? 18.920 6.615 -34.551 1.00 90.12 176 ARG A C 1
ATOM 1454 O O . ARG A 1 176 ? 18.872 7.055 -35.699 1.00 90.12 176 ARG A O 1
ATOM 1461 N N . THR A 1 177 ? 19.942 6.825 -33.726 1.00 93.62 177 THR A N 1
ATOM 1462 C CA . THR A 1 177 ? 21.154 7.553 -34.132 1.00 93.62 177 THR A CA 1
ATOM 1463 C C . THR A 1 177 ? 21.962 6.747 -35.153 1.00 93.62 177 THR A C 1
ATOM 1465 O O . THR A 1 177 ? 21.878 5.516 -35.188 1.00 93.62 177 THR A O 1
ATOM 1468 N N . GLU A 1 178 ? 22.799 7.413 -35.951 1.00 94.31 178 GLU A N 1
ATOM 1469 C CA . GLU A 1 178 ? 23.677 6.733 -36.920 1.00 94.31 178 GLU A CA 1
ATOM 1470 C C . GLU A 1 178 ? 24.598 5.703 -36.251 1.00 94.31 178 GLU A C 1
ATOM 1472 O O . GLU A 1 178 ? 24.730 4.573 -36.717 1.00 94.31 178 GLU A O 1
ATOM 1477 N N . THR A 1 179 ? 25.134 6.022 -35.071 1.00 93.62 179 THR A N 1
ATOM 1478 C CA . THR A 1 179 ? 25.944 5.086 -34.275 1.00 93.62 179 THR A CA 1
ATOM 1479 C C . THR A 1 179 ? 25.160 3.845 -33.841 1.00 93.62 179 THR A C 1
ATOM 1481 O O . THR A 1 179 ? 25.683 2.732 -33.871 1.00 93.62 179 THR A O 1
ATOM 1484 N N . GLN A 1 180 ? 23.887 3.996 -33.463 1.00 91.00 180 GLN A N 1
ATOM 1485 C CA . GLN A 1 180 ? 23.021 2.870 -33.112 1.00 91.00 180 GLN A CA 1
ATOM 1486 C C . GLN A 1 180 ? 22.708 1.998 -34.332 1.00 91.00 180 GLN A C 1
ATOM 1488 O O . GLN A 1 180 ? 22.721 0.770 -34.209 1.00 91.00 180 GLN A O 1
ATOM 1493 N N . LYS A 1 181 ? 22.452 2.612 -35.497 1.00 92.69 181 LYS A N 1
ATOM 1494 C CA . LYS A 1 181 ? 22.243 1.897 -36.767 1.00 92.69 181 LYS A CA 1
ATOM 1495 C C . LYS A 1 181 ? 23.493 1.103 -37.155 1.00 92.69 181 LYS A C 1
ATOM 1497 O O . LYS A 1 181 ? 23.386 -0.092 -37.426 1.00 92.69 181 LYS A O 1
ATOM 1502 N N . LEU A 1 182 ? 24.673 1.721 -37.078 1.00 92.25 182 LEU A N 1
ATOM 1503 C CA . LEU A 1 182 ? 25.955 1.074 -37.368 1.00 92.25 182 LEU A CA 1
ATOM 1504 C C . LEU A 1 182 ? 26.235 -0.096 -36.415 1.00 92.25 182 LEU A C 1
ATOM 1506 O O . LEU A 1 182 ? 26.526 -1.205 -36.858 1.00 92.25 182 LEU A O 1
ATOM 1510 N N . ASN A 1 183 ? 26.074 0.111 -35.107 1.00 89.94 183 ASN A N 1
ATOM 1511 C CA . ASN A 1 183 ? 26.261 -0.946 -34.110 1.00 89.94 183 ASN A CA 1
ATOM 1512 C C . ASN A 1 183 ? 25.302 -2.123 -34.321 1.00 89.94 183 ASN A C 1
ATOM 1514 O O . ASN A 1 183 ? 25.668 -3.276 -34.086 1.00 89.94 183 ASN A O 1
ATOM 1518 N N . GLN A 1 184 ? 24.069 -1.851 -34.755 1.00 87.69 184 GLN A N 1
ATOM 1519 C CA . GLN A 1 184 ? 23.139 -2.905 -35.136 1.00 87.69 184 GLN A CA 1
ATOM 1520 C C . GLN A 1 184 ? 23.627 -3.644 -36.386 1.00 87.69 184 GLN A C 1
ATOM 1522 O O . GLN A 1 184 ? 23.623 -4.871 -36.378 1.00 87.69 184 GLN A O 1
ATOM 1527 N N . ALA A 1 185 ? 24.075 -2.932 -37.422 1.00 87.25 185 ALA A N 1
ATOM 1528 C CA . ALA A 1 185 ? 24.593 -3.539 -38.647 1.00 87.25 185 ALA A CA 1
ATOM 1529 C C . ALA A 1 185 ? 25.781 -4.471 -38.359 1.00 87.25 185 ALA A C 1
ATOM 1531 O O . ALA A 1 185 ? 25.747 -5.629 -38.762 1.00 87.25 185 ALA A O 1
ATOM 1532 N N . ILE A 1 186 ? 26.754 -4.019 -37.560 1.00 86.56 186 ILE A N 1
ATOM 1533 C CA . ILE A 1 186 ? 27.917 -4.821 -37.137 1.00 86.56 186 ILE A CA 1
ATOM 1534 C C . ILE A 1 186 ? 27.488 -6.084 -36.374 1.00 86.56 186 ILE A C 1
ATOM 1536 O O . ILE A 1 186 ? 28.076 -7.144 -36.547 1.00 86.56 186 ILE A O 1
ATOM 1540 N N . LYS A 1 187 ? 26.454 -6.004 -35.524 1.00 84.31 187 LYS A N 1
ATOM 1541 C CA . LYS A 1 187 ? 25.927 -7.181 -34.806 1.00 84.31 187 LYS A CA 1
ATOM 1542 C C . LYS A 1 187 ? 25.219 -8.178 -35.724 1.00 84.31 187 LYS A C 1
ATOM 1544 O O . LYS A 1 187 ? 25.151 -9.359 -35.394 1.00 84.31 187 LYS A O 1
ATOM 1549 N N . MET A 1 188 ? 24.658 -7.706 -36.834 1.00 82.06 188 MET A N 1
ATOM 1550 C CA . MET A 1 188 ? 23.950 -8.539 -37.806 1.00 82.06 188 MET A CA 1
ATOM 1551 C C . MET A 1 188 ? 24.890 -9.170 -38.843 1.00 82.06 188 MET A C 1
ATOM 1553 O O . MET A 1 188 ? 24.454 -10.058 -39.579 1.00 82.06 188 MET A O 1
ATOM 1557 N N . THR A 1 189 ? 26.160 -8.764 -38.895 1.00 79.62 189 THR A N 1
ATOM 1558 C CA . THR A 1 189 ? 27.163 -9.275 -39.836 1.00 79.62 189 THR A CA 1
ATOM 1559 C C . THR A 1 189 ? 28.236 -10.117 -39.143 1.00 79.62 189 THR A C 1
ATOM 1561 O O . THR A 1 189 ? 28.524 -9.972 -37.955 1.00 79.62 189 THR A O 1
ATOM 1564 N N . GLY A 1 190 ? 28.835 -11.029 -39.913 1.00 79.56 190 GLY A N 1
ATOM 1565 C CA . GLY A 1 190 ? 29.957 -11.852 -39.466 1.00 79.56 190 GLY A CA 1
ATOM 1566 C C . GLY A 1 190 ? 29.620 -12.838 -38.344 1.00 79.56 190 GLY A C 1
ATOM 1567 O O . GLY A 1 190 ? 28.468 -13.016 -37.952 1.00 79.56 190 GLY A O 1
ATOM 1568 N N . ALA A 1 191 ? 30.662 -13.464 -37.797 1.00 80.19 191 ALA A N 1
ATOM 1569 C CA . ALA A 1 191 ? 30.557 -14.552 -36.822 1.00 80.19 191 ALA A CA 1
ATOM 1570 C C . ALA A 1 191 ? 29.868 -14.179 -35.492 1.00 80.19 191 ALA A C 1
ATOM 1572 O O . ALA A 1 191 ? 29.492 -15.063 -34.730 1.00 80.19 191 ALA A O 1
ATOM 1573 N N . ARG A 1 192 ? 29.669 -12.883 -35.202 1.00 77.31 192 ARG A N 1
ATOM 1574 C CA . ARG A 1 192 ? 28.916 -12.422 -34.019 1.00 77.31 192 ARG A CA 1
ATOM 1575 C C . ARG A 1 192 ? 27.406 -12.608 -34.160 1.00 77.31 192 ARG A C 1
ATOM 1577 O O . ARG A 1 192 ? 26.710 -12.644 -33.146 1.00 77.31 192 ARG A O 1
ATOM 1584 N N . ASN A 1 193 ? 26.893 -12.713 -35.385 1.00 82.88 193 ASN A N 1
ATOM 1585 C CA . ASN A 1 193 ? 25.496 -13.040 -35.620 1.00 82.88 193 ASN A CA 1
ATOM 1586 C C . ASN A 1 193 ? 25.296 -14.556 -35.410 1.00 82.88 193 ASN A C 1
ATOM 1588 O O . ASN A 1 193 ? 25.898 -15.337 -36.143 1.00 82.88 193 ASN A O 1
ATOM 1592 N N . PRO A 1 194 ? 24.404 -15.003 -34.502 1.00 81.75 194 PRO A N 1
ATOM 1593 C CA . PRO A 1 194 ? 24.139 -16.430 -34.271 1.00 81.75 194 PRO A CA 1
ATOM 1594 C C . PRO A 1 194 ? 23.674 -17.213 -35.506 1.00 81.75 194 PRO A C 1
ATOM 1596 O O . PRO A 1 194 ? 23.680 -18.442 -35.495 1.00 81.75 194 PRO A O 1
ATOM 1599 N N . ARG A 1 195 ? 23.230 -16.513 -36.557 1.00 81.94 195 ARG A N 1
ATOM 1600 C CA . ARG A 1 195 ? 22.817 -17.103 -37.837 1.00 81.94 195 ARG A CA 1
ATOM 1601 C C . ARG A 1 195 ? 23.935 -17.183 -38.875 1.00 81.94 195 ARG A C 1
ATOM 1603 O O . ARG A 1 195 ? 23.723 -17.767 -39.933 1.00 81.94 195 ARG A O 1
ATOM 1610 N N . TYR A 1 196 ? 25.087 -16.571 -38.624 1.00 82.25 196 TYR A N 1
ATOM 1611 C CA . TYR A 1 196 ? 26.187 -16.553 -39.580 1.00 82.25 196 TYR A CA 1
ATOM 1612 C C . TYR A 1 196 ? 26.716 -17.968 -39.835 1.00 82.25 196 TYR A C 1
ATOM 1614 O O . TYR A 1 196 ? 26.936 -18.728 -38.896 1.00 82.25 196 TYR A O 1
ATOM 1622 N N . GLY A 1 197 ? 26.880 -18.332 -41.110 1.00 80.38 197 GLY A N 1
ATOM 1623 C CA . GLY A 1 197 ? 27.338 -19.665 -41.523 1.00 80.38 197 GLY A CA 1
ATOM 1624 C C . GLY A 1 197 ? 26.319 -20.799 -41.344 1.00 80.38 197 GLY A C 1
ATOM 1625 O O . GLY A 1 197 ? 26.644 -21.946 -41.632 1.00 80.38 197 GLY A O 1
ATOM 1626 N N . LYS A 1 198 ? 25.089 -20.509 -40.895 1.00 83.31 198 LYS A N 1
ATOM 1627 C CA . LYS A 1 198 ? 24.043 -21.513 -40.671 1.00 83.31 198 LYS A CA 1
ATOM 1628 C C . LYS A 1 198 ? 22.922 -21.404 -41.701 1.00 83.31 198 LYS A C 1
ATOM 1630 O O . LYS A 1 198 ? 22.379 -20.325 -41.939 1.00 83.31 198 LYS A O 1
ATOM 1635 N N . SER A 1 199 ? 22.521 -22.544 -42.254 1.00 83.81 199 SER A N 1
ATOM 1636 C CA . SER A 1 199 ? 21.360 -22.657 -43.140 1.00 83.81 199 SER A CA 1
ATOM 1637 C C . SER A 1 199 ? 20.075 -22.826 -42.336 1.00 83.81 199 SER A C 1
ATOM 1639 O O . SER A 1 199 ? 19.992 -23.693 -41.464 1.00 83.81 199 SER A O 1
ATOM 1641 N N . PHE A 1 200 ? 19.054 -22.031 -42.658 1.00 84.94 200 PHE A N 1
ATOM 1642 C CA . PHE A 1 200 ? 17.742 -22.099 -42.018 1.00 84.94 200 PHE A CA 1
ATOM 1643 C C . PHE A 1 200 ? 16.636 -22.414 -43.026 1.00 84.94 200 PHE A C 1
ATOM 1645 O O . PHE A 1 200 ? 16.646 -21.913 -44.149 1.00 84.94 200 PHE A O 1
ATOM 1652 N N . TYR A 1 201 ? 15.636 -23.175 -42.588 1.00 84.12 201 TYR A N 1
ATOM 1653 C CA . TYR A 1 201 ? 14.418 -23.469 -43.339 1.00 84.12 201 TYR A CA 1
ATOM 1654 C C . TYR A 1 201 ? 13.201 -22.892 -42.630 1.00 84.12 201 TYR A C 1
ATOM 1656 O O . TYR A 1 201 ? 13.097 -22.938 -41.404 1.00 84.12 201 TYR A O 1
ATOM 1664 N N . TRP A 1 202 ? 12.264 -22.361 -43.412 1.00 86.75 202 TRP A N 1
ATOM 1665 C CA . TRP A 1 202 ? 10.941 -22.002 -42.919 1.00 86.75 202 TRP A CA 1
ATOM 1666 C C . TRP A 1 202 ? 10.038 -23.232 -42.939 1.00 86.75 202 TRP A C 1
ATOM 1668 O O . TRP A 1 202 ? 9.937 -23.920 -43.956 1.00 86.75 202 TRP A O 1
ATOM 1678 N N . ILE A 1 203 ? 9.375 -23.493 -41.820 1.00 89.50 203 ILE A N 1
ATOM 1679 C CA . ILE A 1 203 ? 8.402 -24.573 -41.658 1.00 89.50 203 ILE A CA 1
ATOM 1680 C C . ILE A 1 203 ? 7.083 -24.009 -41.137 1.00 89.50 203 ILE A C 1
ATOM 1682 O O . ILE A 1 203 ? 7.064 -22.976 -40.458 1.00 89.50 203 ILE A O 1
ATOM 1686 N N . HIS A 1 204 ? 5.986 -24.682 -41.463 1.00 88.75 204 HIS A N 1
ATOM 1687 C CA . HIS A 1 204 ? 4.638 -24.271 -41.094 1.00 88.75 204 HIS A CA 1
ATOM 1688 C C . HIS A 1 204 ? 3.808 -25.453 -40.591 1.00 88.75 204 HIS A C 1
ATOM 1690 O O . HIS A 1 204 ? 3.980 -26.582 -41.049 1.00 88.75 204 HIS A O 1
ATOM 1696 N N . ARG A 1 205 ? 2.927 -25.182 -39.625 1.00 88.06 205 ARG A N 1
ATOM 1697 C CA . ARG A 1 205 ? 1.949 -26.136 -39.087 1.00 88.06 205 ARG A CA 1
ATOM 1698 C C . ARG A 1 205 ? 0.801 -25.361 -38.448 1.00 88.06 205 ARG A C 1
ATOM 1700 O O . ARG A 1 205 ? 1.054 -24.487 -37.623 1.00 88.06 205 ARG A O 1
ATOM 1707 N N . ASN A 1 206 ? -0.441 -25.669 -38.822 1.00 83.81 206 ASN A N 1
ATOM 1708 C CA . ASN A 1 206 ? -1.659 -25.107 -38.217 1.00 83.81 206 ASN A CA 1
ATOM 1709 C C . ASN A 1 206 ? -1.642 -23.566 -38.092 1.00 83.81 206 ASN A C 1
ATOM 1711 O O . ASN A 1 206 ? -1.914 -23.021 -37.029 1.00 83.81 206 ASN A O 1
ATOM 1715 N N . GLY A 1 207 ? -1.238 -22.858 -39.154 1.00 82.50 207 GLY A N 1
ATOM 1716 C CA . GLY A 1 207 ? -1.160 -21.387 -39.166 1.00 82.50 207 GLY A CA 1
ATOM 1717 C C . GLY A 1 207 ? 0.057 -20.778 -38.451 1.00 82.50 207 GLY A C 1
ATOM 1718 O O . GLY A 1 207 ? 0.265 -19.569 -38.526 1.00 82.50 207 GLY A O 1
ATOM 1719 N N . HIS A 1 208 ? 0.906 -21.585 -37.807 1.00 83.94 208 HIS A N 1
ATOM 1720 C CA . HIS A 1 208 ? 2.151 -21.124 -37.195 1.00 83.94 208 HIS A CA 1
ATOM 1721 C C . HIS A 1 208 ? 3.348 -21.352 -38.117 1.00 83.94 208 HIS A C 1
ATOM 1723 O O . HIS A 1 208 ? 3.584 -22.465 -38.585 1.00 83.94 208 HIS A O 1
ATOM 1729 N N . THR A 1 209 ? 4.151 -20.308 -38.322 1.00 88.25 209 THR A N 1
ATOM 1730 C CA . THR A 1 209 ? 5.392 -20.353 -39.108 1.00 88.25 209 THR A CA 1
ATOM 1731 C C . THR A 1 209 ? 6.607 -20.124 -38.221 1.00 88.25 209 THR A C 1
ATOM 1733 O O . THR A 1 209 ? 6.616 -19.192 -37.414 1.00 88.25 209 THR A O 1
ATOM 1736 N N . LYS A 1 210 ? 7.667 -20.913 -38.402 1.00 87.12 210 LYS A N 1
ATOM 1737 C CA . LYS A 1 210 ? 8.952 -20.688 -37.723 1.00 87.12 210 LYS A CA 1
ATOM 1738 C C . LYS A 1 210 ? 10.138 -21.046 -38.612 1.00 87.12 210 LYS A C 1
ATOM 1740 O O . LYS A 1 210 ? 10.014 -21.832 -39.546 1.00 87.12 210 LYS A O 1
ATOM 1745 N N . SER A 1 211 ? 11.287 -20.455 -38.305 1.00 87.06 211 SER A N 1
ATOM 1746 C CA . SER A 1 211 ? 12.561 -20.725 -38.971 1.00 87.06 211 SER A CA 1
ATOM 1747 C C . SER A 1 211 ? 13.412 -21.632 -38.084 1.00 87.06 211 SER A C 1
ATOM 1749 O O . SER A 1 211 ? 13.586 -21.336 -36.902 1.00 87.06 211 SER A O 1
ATOM 1751 N N . ILE A 1 212 ? 13.915 -22.730 -38.644 1.00 86.75 212 ILE A N 1
ATOM 1752 C CA . ILE A 1 212 ? 14.727 -23.739 -37.950 1.00 86.75 212 ILE A CA 1
ATOM 1753 C C . ILE A 1 212 ? 16.046 -23.970 -38.680 1.00 86.75 212 ILE A C 1
ATOM 1755 O O . ILE A 1 212 ? 16.125 -23.751 -39.886 1.00 86.75 212 ILE A O 1
ATOM 1759 N N . GLU A 1 213 ? 17.075 -24.412 -37.964 1.00 87.25 213 GLU A N 1
ATOM 1760 C CA . GLU A 1 213 ? 18.346 -24.811 -38.576 1.00 87.25 213 GLU A CA 1
ATOM 1761 C C . GLU A 1 213 ? 18.166 -26.072 -39.436 1.00 87.25 213 GLU A C 1
ATOM 1763 O O . GLU A 1 213 ? 17.346 -26.938 -39.124 1.00 87.25 213 GLU A O 1
ATOM 1768 N N . GLN A 1 214 ? 18.948 -26.188 -40.512 1.00 85.12 214 GLN A N 1
ATOM 1769 C CA . GLN A 1 214 ? 18.896 -27.304 -41.467 1.00 85.12 214 GLN A CA 1
ATOM 1770 C C . GLN A 1 214 ? 18.967 -28.680 -40.806 1.00 85.12 214 GLN A C 1
ATOM 1772 O O . GLN A 1 214 ? 18.235 -29.583 -41.200 1.00 85.12 214 GLN A O 1
ATOM 1777 N N . GLN A 1 215 ? 19.811 -28.825 -39.787 1.00 87.81 215 GLN A N 1
ATOM 1778 C CA . GLN A 1 215 ? 20.016 -30.088 -39.077 1.00 87.81 215 GLN A CA 1
ATOM 1779 C C . GLN A 1 215 ? 18.748 -30.580 -38.361 1.00 87.81 215 GLN A C 1
ATOM 1781 O O . GLN A 1 215 ? 18.577 -31.775 -38.158 1.00 87.81 215 GLN A O 1
ATOM 1786 N N . LEU A 1 216 ? 17.836 -29.669 -38.008 1.00 87.62 216 LEU A N 1
ATOM 1787 C CA . LEU A 1 216 ? 16.589 -29.992 -37.315 1.00 87.62 216 LEU A CA 1
ATOM 1788 C C . LEU A 1 216 ? 15.425 -30.261 -38.280 1.00 87.62 216 LEU A C 1
ATOM 1790 O O . LEU A 1 216 ? 14.335 -30.613 -37.831 1.00 87.62 216 LEU A O 1
ATOM 1794 N N . LEU A 1 217 ? 15.621 -30.087 -39.592 1.00 86.56 217 LEU A N 1
ATOM 1795 C CA . LEU A 1 217 ? 14.541 -30.165 -40.576 1.00 86.56 217 LEU A CA 1
ATOM 1796 C C . LEU A 1 217 ? 13.870 -31.539 -40.596 1.00 86.56 217 LEU A C 1
ATOM 1798 O O . LEU A 1 217 ? 12.647 -31.603 -40.529 1.00 86.56 217 LEU A O 1
ATOM 1802 N N . SER A 1 218 ? 14.650 -32.619 -40.645 1.00 86.81 218 SER A N 1
ATOM 1803 C CA . SER A 1 218 ? 14.132 -33.994 -40.677 1.00 86.81 218 SER A CA 1
ATOM 1804 C C . SER A 1 218 ? 13.224 -34.290 -39.484 1.00 86.81 218 SER A C 1
ATOM 1806 O O . SER A 1 218 ? 12.111 -34.777 -39.669 1.00 86.81 218 SER A O 1
ATOM 1808 N N . LYS A 1 219 ? 13.654 -33.899 -38.280 1.00 92.00 219 LYS A N 1
ATOM 1809 C CA . LYS A 1 219 ? 12.881 -34.050 -37.044 1.00 92.00 219 LYS A CA 1
ATOM 1810 C C . LYS A 1 219 ? 11.529 -33.339 -37.126 1.00 92.00 219 LYS A C 1
ATOM 1812 O O . LYS A 1 219 ? 10.498 -33.930 -36.841 1.00 92.00 219 LYS A O 1
ATOM 1817 N N . PHE A 1 220 ? 11.513 -32.079 -37.564 1.00 88.31 220 PHE A N 1
ATOM 1818 C CA . PHE A 1 220 ? 10.259 -31.327 -37.649 1.00 88.31 220 PHE A CA 1
ATOM 1819 C C . PHE A 1 220 ? 9.320 -31.844 -38.747 1.00 88.31 220 PHE A C 1
ATOM 1821 O O . PHE A 1 220 ? 8.106 -31.785 -38.563 1.00 88.31 220 PHE A O 1
ATOM 1828 N N . LEU A 1 221 ? 9.853 -32.363 -39.857 1.00 87.75 221 LEU A N 1
ATOM 1829 C CA . LEU A 1 221 ? 9.038 -33.007 -40.892 1.00 87.75 221 LEU A CA 1
ATOM 1830 C C . LEU A 1 221 ? 8.360 -34.281 -40.363 1.00 87.75 221 LEU A C 1
ATOM 1832 O O . LEU A 1 221 ? 7.178 -34.485 -40.625 1.00 87.75 221 LEU A O 1
ATOM 1836 N N . GLN A 1 222 ? 9.073 -35.089 -39.570 1.00 89.81 222 GLN A N 1
ATOM 1837 C CA . GLN A 1 222 ? 8.505 -36.261 -38.888 1.00 89.81 222 GLN A CA 1
ATOM 1838 C C . GLN A 1 222 ? 7.427 -35.863 -37.868 1.00 89.81 222 GLN A C 1
ATOM 1840 O O . GLN A 1 222 ? 6.377 -36.494 -37.807 1.00 89.81 222 GLN A O 1
ATOM 1845 N N . ASP A 1 223 ? 7.623 -34.750 -37.155 1.00 89.00 223 ASP A N 1
ATOM 1846 C CA . ASP A 1 223 ? 6.634 -34.171 -36.233 1.00 89.00 223 ASP A CA 1
ATOM 1847 C C . ASP A 1 223 ? 5.421 -33.527 -36.954 1.00 89.00 223 ASP A C 1
ATOM 1849 O O . ASP A 1 223 ? 4.666 -32.756 -36.348 1.00 89.00 223 ASP A O 1
ATOM 1853 N N . GLY A 1 224 ? 5.234 -33.767 -38.257 1.00 86.56 224 GLY A N 1
ATOM 1854 C CA . GLY A 1 224 ? 4.090 -33.287 -39.037 1.00 86.56 224 GLY A CA 1
ATOM 1855 C C . GLY A 1 224 ? 4.134 -31.798 -39.389 1.00 86.56 224 GLY A C 1
ATOM 1856 O O . GLY A 1 224 ? 3.089 -31.188 -39.625 1.00 86.56 224 GLY A O 1
ATOM 1857 N N . TRP A 1 225 ? 5.313 -31.170 -39.386 1.00 89.88 225 TRP A N 1
ATOM 1858 C CA . TRP A 1 225 ? 5.483 -29.832 -39.958 1.00 89.88 225 TRP A CA 1
ATOM 1859 C C . TRP A 1 225 ? 5.718 -29.928 -41.460 1.00 89.88 225 TRP A C 1
ATOM 1861 O O . TRP A 1 225 ? 6.446 -30.794 -41.932 1.00 89.88 225 TRP A O 1
ATOM 1871 N N . ALA A 1 226 ? 5.172 -28.982 -42.216 1.00 85.06 226 ALA A N 1
ATOM 1872 C CA . ALA A 1 226 ? 5.419 -28.889 -43.644 1.00 85.06 226 ALA A CA 1
ATOM 1873 C C . ALA A 1 226 ? 6.520 -27.859 -43.932 1.00 85.06 226 ALA A C 1
ATOM 1875 O O . ALA A 1 226 ? 6.585 -26.775 -43.336 1.00 85.06 226 ALA A O 1
ATOM 1876 N N . ARG A 1 227 ? 7.404 -28.178 -44.880 1.00 81.81 227 ARG A N 1
ATOM 1877 C CA . ARG A 1 227 ? 8.409 -27.229 -45.374 1.00 81.81 227 ARG A CA 1
ATOM 1878 C C . ARG A 1 227 ? 7.709 -26.118 -46.158 1.00 81.81 227 ARG A C 1
ATOM 1880 O O . ARG A 1 227 ? 6.952 -26.389 -47.083 1.00 81.81 227 ARG A O 1
ATOM 1887 N N . GLY A 1 228 ? 7.953 -24.863 -45.789 1.00 72.81 228 GLY A N 1
ATOM 1888 C CA . GLY A 1 228 ? 7.456 -23.714 -46.545 1.00 72.81 228 GLY A CA 1
ATOM 1889 C C . GLY A 1 228 ? 8.190 -23.563 -47.881 1.00 72.81 228 GLY A C 1
ATOM 1890 O O . GLY A 1 228 ? 9.363 -23.935 -47.997 1.00 72.81 228 GLY A O 1
ATOM 1891 N N . ARG A 1 229 ? 7.524 -22.984 -48.891 1.00 60.44 229 ARG A N 1
ATOM 1892 C CA . ARG A 1 229 ? 8.195 -22.546 -50.124 1.00 60.44 229 ARG A CA 1
ATOM 1893 C C . ARG A 1 229 ? 9.211 -21.472 -49.741 1.00 60.44 229 ARG A C 1
ATOM 1895 O O . ARG A 1 229 ? 8.839 -20.383 -49.313 1.00 60.44 229 ARG A O 1
ATOM 1902 N N . GLY A 1 230 ? 10.498 -21.801 -49.831 1.00 49.78 230 GLY A N 1
ATOM 1903 C CA . GLY A 1 230 ? 11.552 -20.807 -49.678 1.00 49.78 230 GLY A CA 1
ATOM 1904 C C . GLY A 1 230 ? 11.343 -19.733 -50.737 1.00 49.78 230 GLY A C 1
ATOM 1905 O O . GLY A 1 230 ? 11.167 -20.070 -51.906 1.00 49.78 230 GLY A O 1
ATOM 1906 N N . GLY A 1 231 ? 11.333 -18.459 -50.339 1.00 41.69 231 GLY A N 1
ATOM 1907 C CA . GLY A 1 231 ? 11.482 -17.377 -51.304 1.00 41.69 231 GLY A CA 1
ATOM 1908 C C . GLY A 1 231 ? 12.716 -17.680 -52.147 1.00 41.69 231 GLY A C 1
ATOM 1909 O O . GLY A 1 231 ? 13.796 -17.783 -51.577 1.00 41.69 231 GLY A O 1
ATOM 1910 N N . SER A 1 232 ? 12.479 -17.943 -53.435 1.00 35.78 232 SER A N 1
ATOM 1911 C CA . SER A 1 232 ? 13.387 -17.978 -54.590 1.00 35.78 232 SER A CA 1
ATOM 1912 C C . SER A 1 232 ? 14.887 -18.159 -54.316 1.00 35.78 232 SER A C 1
ATOM 1914 O O . SER A 1 232 ? 15.494 -17.384 -53.580 1.00 35.78 232 SER A O 1
ATOM 1916 N N . GLY A 1 233 ? 15.475 -19.128 -55.026 1.00 33.66 233 GLY A N 1
ATOM 1917 C CA . GLY A 1 233 ? 16.892 -19.490 -55.055 1.00 33.66 233 GLY A CA 1
ATOM 1918 C C . GLY A 1 233 ? 17.888 -18.347 -54.864 1.00 33.66 233 GLY A C 1
ATOM 1919 O O . GLY A 1 233 ? 17.647 -17.205 -55.244 1.00 33.66 233 GLY A O 1
ATOM 1920 N N . GLY A 1 234 ? 19.017 -18.705 -54.247 1.00 37.19 234 GLY A N 1
ATOM 1921 C CA . GLY A 1 234 ? 20.102 -17.825 -53.833 1.00 37.19 234 GLY A CA 1
ATOM 1922 C C . GLY A 1 234 ? 20.136 -16.467 -54.528 1.00 37.19 234 GLY A C 1
ATOM 1923 O O . GLY A 1 234 ? 20.626 -16.337 -55.650 1.00 37.19 234 GLY A O 1
ATOM 1924 N N . ARG A 1 235 ? 19.741 -15.416 -53.802 1.00 35.25 235 ARG A N 1
ATOM 1925 C CA . ARG A 1 235 ? 20.393 -14.127 -54.011 1.00 35.25 235 ARG A CA 1
ATOM 1926 C C . ARG A 1 235 ? 21.858 -14.355 -53.672 1.00 35.25 235 ARG A C 1
ATOM 1928 O O . ARG A 1 235 ? 22.235 -14.325 -52.502 1.00 35.25 235 ARG A O 1
ATOM 1935 N 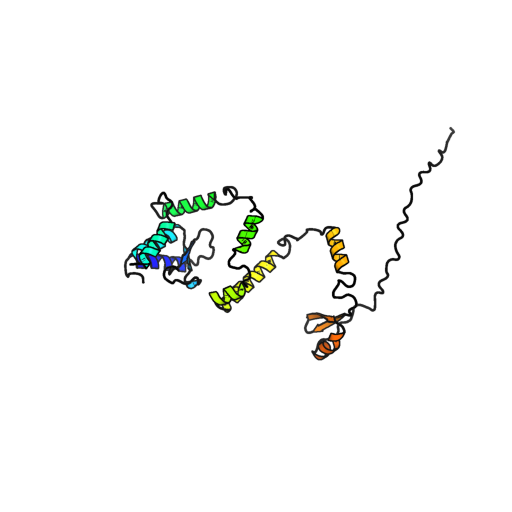N . LYS A 1 236 ? 22.680 -14.602 -54.699 1.00 35.31 236 LYS A N 1
ATOM 1936 C CA . LYS A 1 236 ? 24.100 -14.264 -54.640 1.00 35.31 236 LYS A CA 1
ATOM 1937 C C . LYS A 1 236 ? 24.136 -12.859 -54.054 1.00 35.31 236 LYS A C 1
ATOM 1939 O O . LYS A 1 236 ? 23.554 -11.941 -54.633 1.00 35.31 236 LYS A O 1
ATOM 1944 N N . ILE A 1 237 ? 24.730 -12.714 -52.877 1.00 36.91 237 ILE A N 1
ATOM 1945 C CA . ILE A 1 237 ? 25.087 -11.408 -52.346 1.00 36.91 237 ILE A CA 1
ATOM 1946 C C . ILE A 1 237 ? 26.017 -10.821 -53.410 1.00 36.91 237 ILE A C 1
ATOM 1948 O O . ILE A 1 237 ? 27.181 -11.202 -53.495 1.00 36.91 237 ILE A O 1
ATOM 1952 N N . ARG A 1 238 ? 25.493 -9.975 -54.305 1.00 33.12 238 ARG A N 1
ATOM 1953 C CA . ARG A 1 238 ? 26.345 -9.077 -55.074 1.00 33.12 238 ARG A CA 1
ATOM 1954 C C . ARG A 1 238 ? 26.884 -8.115 -54.032 1.00 33.12 238 ARG A C 1
ATOM 1956 O O . ARG A 1 238 ? 26.151 -7.257 -53.549 1.00 33.12 238 ARG A O 1
ATOM 1963 N N . PHE A 1 239 ? 28.134 -8.316 -53.636 1.00 35.47 239 PHE A N 1
ATOM 1964 C CA . PHE A 1 239 ? 28.894 -7.239 -53.030 1.00 35.47 239 PHE A CA 1
ATOM 1965 C C . PHE A 1 239 ? 28.841 -6.079 -54.030 1.00 35.47 239 PHE A C 1
ATOM 1967 O O . PHE A 1 239 ? 29.158 -6.307 -55.202 1.00 35.47 239 PHE A O 1
ATOM 1974 N N . PRO A 1 240 ? 28.384 -4.874 -53.646 1.00 35.53 240 PRO A N 1
ATOM 1975 C CA . PRO A 1 240 ? 28.635 -3.719 -54.485 1.00 35.53 240 PRO A CA 1
ATOM 1976 C C . PRO A 1 240 ? 30.152 -3.653 -54.653 1.00 35.53 240 PRO A C 1
ATOM 1978 O O . PRO A 1 240 ? 30.885 -3.571 -53.667 1.00 35.53 240 PRO A O 1
ATOM 1981 N N . ALA A 1 241 ? 30.624 -3.800 -55.893 1.00 36.59 241 ALA A N 1
ATOM 1982 C CA . ALA A 1 241 ? 32.000 -3.486 -56.224 1.00 36.59 241 ALA A CA 1
ATOM 1983 C C . ALA A 1 241 ? 32.225 -2.069 -55.709 1.00 36.59 241 ALA A C 1
ATOM 1985 O O . ALA A 1 241 ? 31.476 -1.179 -56.105 1.00 36.59 241 ALA A O 1
ATOM 1986 N N . ASN A 1 242 ? 33.161 -1.924 -54.765 1.00 39.91 242 ASN A N 1
ATOM 1987 C CA . ASN A 1 242 ? 33.522 -0.674 -54.114 1.00 39.91 242 ASN A CA 1
ATOM 1988 C C . ASN A 1 242 ? 33.307 0.489 -55.079 1.00 39.91 242 ASN A C 1
ATOM 1990 O O . ASN A 1 242 ? 34.045 0.619 -56.062 1.00 39.91 242 ASN A O 1
ATOM 1994 N N . GLU A 1 243 ? 32.279 1.299 -54.823 1.00 39.22 243 GLU A N 1
ATOM 1995 C CA . GLU A 1 243 ? 32.139 2.586 -55.476 1.00 39.22 243 GLU A CA 1
ATOM 1996 C C . GLU A 1 243 ? 33.394 3.339 -55.063 1.00 39.22 243 GLU A C 1
ATOM 1998 O O . GLU A 1 243 ? 33.559 3.754 -53.914 1.00 39.22 243 GLU A O 1
ATOM 2003 N N . ARG A 1 244 ? 34.370 3.366 -55.974 1.00 36.16 244 ARG A N 1
ATOM 2004 C CA . ARG A 1 244 ? 35.566 4.172 -55.831 1.00 36.16 244 ARG A CA 1
ATOM 2005 C C . ARG A 1 244 ? 35.037 5.571 -55.570 1.00 36.16 244 ARG A C 1
ATOM 2007 O O . ARG A 1 244 ? 34.554 6.219 -56.497 1.00 36.16 244 ARG A O 1
ATOM 2014 N N . HIS A 1 245 ? 35.138 6.030 -54.326 1.00 37.47 245 HIS A N 1
ATOM 2015 C CA . HIS A 1 245 ? 35.214 7.445 -54.027 1.00 37.47 245 HIS A CA 1
ATOM 2016 C C . HIS A 1 245 ? 36.391 7.968 -54.854 1.00 37.47 245 HIS A C 1
ATOM 2018 O O . HIS A 1 245 ? 37.541 7.972 -54.422 1.00 37.47 245 HIS A O 1
ATOM 2024 N N . ARG A 1 246 ? 36.117 8.356 -56.103 1.00 36.12 246 ARG A N 1
ATOM 2025 C CA . ARG A 1 246 ? 36.960 9.283 -56.835 1.00 36.12 246 ARG A CA 1
ATOM 2026 C C . ARG A 1 246 ? 36.825 10.576 -56.052 1.00 36.12 246 ARG A C 1
ATOM 2028 O O . ARG A 1 246 ? 35.887 11.340 -56.260 1.00 36.12 246 ARG A O 1
ATOM 2035 N N . LEU A 1 247 ? 37.751 10.779 -55.120 1.00 35.06 247 LEU A N 1
ATOM 2036 C CA . LEU A 1 247 ? 38.178 12.105 -54.708 1.00 35.06 247 LEU A CA 1
ATOM 2037 C C . LEU A 1 247 ? 38.495 12.865 -56.000 1.00 35.06 247 LEU A C 1
ATOM 2039 O O . LEU A 1 247 ? 39.571 12.727 -56.576 1.00 35.06 247 LEU A O 1
ATOM 2043 N N . ARG A 1 248 ? 37.510 13.603 -56.520 1.00 35.34 248 ARG A N 1
ATOM 2044 C CA . ARG A 1 248 ? 37.771 14.653 -57.495 1.00 35.34 248 ARG A CA 1
ATOM 2045 C C . ARG A 1 248 ? 38.463 15.755 -56.708 1.00 35.34 248 ARG A C 1
ATOM 2047 O O . ARG A 1 248 ? 37.806 16.515 -56.004 1.00 35.34 248 ARG A O 1
ATOM 2054 N N . LEU A 1 249 ? 39.788 15.802 -56.809 1.00 33.50 249 LEU A N 1
ATOM 2055 C CA . LEU A 1 249 ? 40.532 17.030 -56.567 1.00 33.50 249 LEU A CA 1
ATOM 2056 C C . LEU A 1 249 ? 39.908 18.091 -57.479 1.00 33.50 249 LEU A C 1
ATOM 2058 O O . LEU A 1 249 ? 39.939 17.955 -58.703 1.00 33.50 249 LEU A O 1
ATOM 2062 N N . LYS A 1 250 ? 39.264 19.100 -56.888 1.00 35.94 250 LYS A N 1
ATOM 2063 C CA . LYS A 1 250 ? 38.915 20.317 -57.614 1.00 35.94 250 LYS A CA 1
ATOM 2064 C C . LYS A 1 250 ? 40.236 20.995 -57.953 1.00 35.94 250 LYS A C 1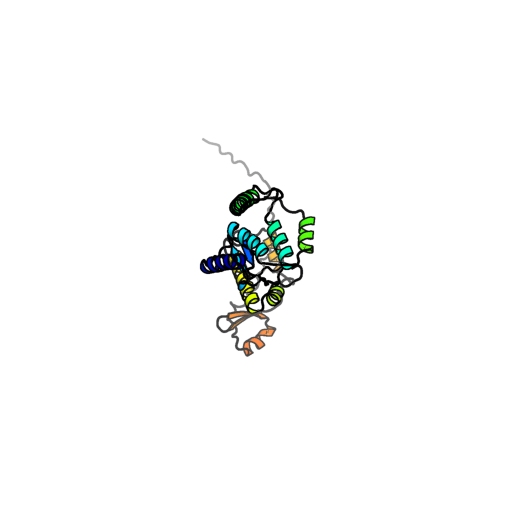
ATOM 2066 O O . LYS A 1 250 ? 40.870 21.579 -57.085 1.00 35.94 250 LYS A O 1
ATOM 2071 N N . THR A 1 251 ? 40.691 20.843 -59.188 1.00 37.19 251 THR A N 1
ATOM 2072 C CA . THR A 1 251 ? 41.703 21.736 -59.739 1.00 37.19 251 THR A CA 1
ATOM 2073 C C . THR A 1 251 ? 40.957 22.952 -60.261 1.00 37.19 251 THR A C 1
ATOM 2075 O O . THR A 1 251 ? 40.291 22.863 -61.295 1.00 37.19 251 THR A O 1
ATOM 2078 N N . ASP A 1 252 ? 41.027 24.058 -59.529 1.00 38.22 252 ASP A N 1
ATOM 2079 C CA . ASP A 1 252 ? 40.584 25.356 -60.019 1.00 38.22 252 ASP A CA 1
ATOM 2080 C C . ASP A 1 252 ? 41.489 25.751 -61.192 1.00 38.22 252 ASP A C 1
ATOM 2082 O O . ASP A 1 252 ? 42.664 26.072 -61.019 1.00 38.22 252 ASP A O 1
ATOM 2086 N N . LYS A 1 253 ? 40.958 25.672 -62.413 1.00 39.41 253 LYS A N 1
ATOM 2087 C CA . LYS A 1 253 ? 41.522 26.371 -63.568 1.00 39.41 253 LYS A CA 1
ATOM 2088 C C . LYS A 1 253 ? 40.515 27.440 -63.993 1.00 39.41 253 LYS A C 1
ATOM 2090 O O . LYS A 1 253 ? 39.393 27.069 -64.342 1.00 39.41 253 LYS A O 1
ATOM 2095 N N . PRO A 1 254 ? 40.874 28.733 -63.979 1.00 40.31 254 PRO A N 1
ATOM 2096 C CA . PRO A 1 254 ? 40.026 29.767 -64.554 1.00 40.31 254 PRO A CA 1
ATOM 2097 C C . PRO A 1 254 ? 39.980 29.589 -66.080 1.00 40.31 254 PRO A C 1
ATOM 2099 O O . PRO A 1 254 ? 41.015 29.474 -66.737 1.00 40.31 254 PRO A O 1
ATOM 2102 N N . GLY A 1 255 ? 38.768 29.497 -66.631 1.00 37.81 255 GLY A N 1
ATOM 2103 C CA . GLY A 1 255 ? 38.531 29.469 -68.075 1.00 37.81 255 GLY A CA 1
ATOM 2104 C C . GLY A 1 255 ? 38.671 30.868 -68.695 1.00 37.81 255 GLY A C 1
ATOM 2105 O O . GLY A 1 255 ? 38.447 31.859 -68.001 1.00 37.81 255 GLY A O 1
ATOM 2106 N N . PRO A 1 256 ? 39.046 30.966 -69.982 1.00 38.62 256 PRO A N 1
ATOM 2107 C CA . PRO A 1 256 ? 39.394 32.230 -70.624 1.00 38.62 256 PRO A CA 1
ATOM 2108 C C . PRO A 1 256 ? 38.169 33.125 -70.849 1.00 38.62 256 PRO A C 1
ATOM 2110 O O . PRO A 1 256 ? 37.128 32.679 -71.337 1.00 38.62 256 PRO A O 1
ATOM 2113 N N . SER A 1 257 ? 38.330 34.408 -70.522 1.00 43.44 257 SER A N 1
ATOM 2114 C CA . SER A 1 257 ? 37.396 35.490 -70.822 1.00 43.44 257 SER A CA 1
ATOM 2115 C C . SER A 1 257 ? 37.251 35.662 -72.335 1.00 43.44 257 SER A C 1
ATOM 2117 O O . SER A 1 257 ? 38.227 35.961 -73.024 1.00 43.44 257 SER A O 1
ATOM 2119 N N . ARG A 1 258 ? 36.037 35.490 -72.860 1.00 38.88 258 ARG A N 1
ATOM 2120 C CA . ARG A 1 258 ? 35.708 35.897 -74.228 1.00 38.88 258 ARG A CA 1
ATOM 2121 C C . ARG A 1 258 ? 35.418 37.396 -74.251 1.00 38.88 258 ARG A C 1
ATOM 2123 O O . ARG A 1 258 ? 34.418 37.832 -73.688 1.00 38.88 258 ARG A O 1
ATOM 2130 N N . CYS A 1 259 ? 36.294 38.146 -74.911 1.00 40.38 259 CYS A N 1
ATOM 2131 C CA . CYS A 1 259 ? 35.985 39.455 -75.471 1.00 40.38 259 CYS A CA 1
ATOM 2132 C C . CYS A 1 259 ? 34.900 39.292 -76.542 1.00 40.38 259 CYS A C 1
ATOM 2134 O O . CYS A 1 259 ? 35.049 38.443 -77.417 1.00 40.38 259 CYS A O 1
ATOM 2136 N N . ASN A 1 260 ? 33.856 40.115 -76.485 1.00 39.06 260 ASN A N 1
ATOM 2137 C CA . ASN A 1 260 ? 33.015 40.424 -77.636 1.00 39.06 260 ASN A CA 1
ATOM 2138 C C . ASN A 1 260 ? 32.986 41.949 -77.764 1.00 39.06 260 ASN A C 1
ATOM 2140 O O . ASN A 1 260 ? 32.383 42.634 -76.940 1.00 39.06 260 ASN A O 1
ATOM 2144 N N . GLU A 1 261 ? 33.693 42.442 -78.776 1.00 39.28 261 GLU A N 1
ATOM 2145 C CA . GLU A 1 261 ? 33.531 43.772 -79.353 1.00 39.28 261 GLU A CA 1
ATOM 2146 C C . GLU A 1 261 ? 32.439 43.753 -80.434 1.00 39.28 261 GLU A C 1
ATOM 2148 O O . GLU A 1 261 ? 32.087 42.695 -80.961 1.00 39.28 261 GLU A O 1
ATOM 2153 N N . ALA A 1 262 ? 32.020 44.970 -80.787 1.00 41.19 262 ALA A N 1
ATOM 2154 C CA . ALA A 1 262 ? 31.247 45.401 -81.949 1.00 41.19 262 ALA A CA 1
ATOM 2155 C C . ALA A 1 262 ? 29.715 45.306 -81.848 1.00 41.19 262 ALA A C 1
ATOM 2157 O O . ALA A 1 262 ? 29.085 44.314 -82.216 1.00 41.19 262 ALA A O 1
ATOM 2158 N N . SER A 1 263 ? 29.083 46.431 -81.506 1.00 38.00 263 SER A N 1
ATOM 2159 C CA . SER A 1 263 ? 28.694 47.445 -82.507 1.00 38.00 263 SER A CA 1
ATOM 2160 C C . SER A 1 263 ? 28.522 48.809 -81.845 1.00 38.00 263 SER A C 1
ATOM 2162 O O . SER A 1 263 ? 28.044 48.827 -80.690 1.00 38.00 263 SER A O 1
#